Protein AF-A0ABD3MPG5-F1 (afdb_monomer_lite)

Secondary structure (DSSP, 8-state):
----SSPB-STT---SB---SPP--S-SGGGTPEEEEEEEEEBBSSBBTTTEES---SPP-TT----SBEETT--TTSHHHHS----SS-SS--TT--EEEEEEEE---SSS---EEEEEEEEE------------GGGS-TTTT--SEEEEEE----TT--SSS--SS-PEEEEEEEEEEE--HHHHHHHHHHHTTSSS--TTTSSEEEPPPPPPTTTSBS--EE------SS------S-------S------

InterPro domains:
  IPR018883 Delta carbonic anhydrase [PF10563] (31-105)
  IPR018883 Delta carb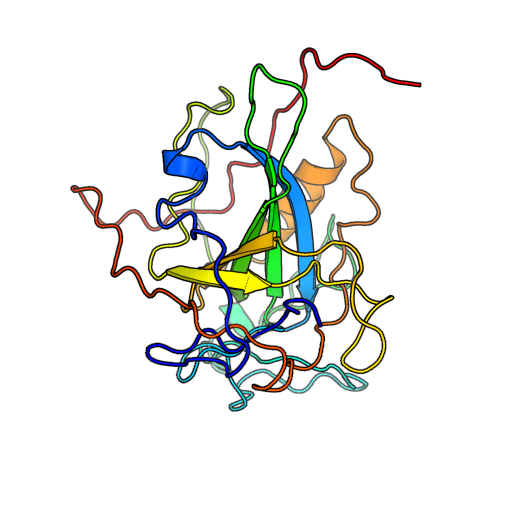onic anhydrase [PF10563] (151-187)

Sequence (255 aa):
MQPQAPANATIGYKGKMACTKPLIKNTFWSRGMCPVNVHWHKRAEHLSMGQYDEKDTGPAYEGSNTTGYRCNLYKGGDERFTKKYNWKHCKNMEVAETYKVHWLTVALSTSNRLPFHMASLAVAGLMWTILWRIILGCKDRIWAWARNLTFYTGSATSDKVNNAVCSEVTPITWQVDRKCHLISASSFDKLCYNMKMQHDDMTADIKPDGSRVLVLDAYATSNQDFVGVYTSGSTIVDLHLEEFVSINEKSTRFE

Radius of gyration: 18.06 Å; chains: 1; bounding box: 51×45×50 Å

Organism: NCBI:txid2934178

pLDDT: mean 70.4, std 21.83, range [22.92, 94.44]

Foldseek 3Di:
DFFADDAAQEPPDFFDAADPDDWPPDDCLVLLWDFDDKFKAFAAQYHYPPAWHPPAPFDDDPPCPFDHTFGPPDDPVDCQQVPFDDQDQFPPDTARTKMKMKTWIWDPDPDPDIAIAIEIAIEHTDDDDDDDDDDDPSPDPPPLPQFWWKKFWHADDDPVAAQVRGHPRDTHIYIYRSHYYHAHPVLLSVVSVLCPVDPDDCSVRSYHDGHYHHHHSNNGHRPIDIDHGPDPDDDDDDDDSPPRDDDDDDDDDDD

Structure (mmCIF, N/CA/C/O backbone):
data_AF-A0ABD3MPG5-F1
#
_entry.id   AF-A0ABD3MPG5-F1
#
loop_
_atom_site.group_PDB
_atom_site.id
_atom_site.type_symbol
_atom_site.label_atom_id
_atom_site.label_alt_id
_atom_site.label_comp_id
_atom_site.label_asym_id
_atom_site.label_entity_id
_atom_site.label_seq_id
_atom_site.pdbx_PDB_ins_code
_atom_site.Cartn_x
_atom_site.Cartn_y
_atom_site.Cartn_z
_atom_site.occupancy
_atom_site.B_iso_or_equiv
_atom_site.auth_seq_id
_atom_site.auth_comp_id
_atom_site.auth_asym_id
_atom_site.auth_atom_id
_atom_site.pdbx_PDB_model_num
ATOM 1 N N . MET A 1 1 ? 10.703 7.762 -23.381 1.00 70.69 1 MET A N 1
ATOM 2 C CA . MET A 1 1 ? 9.641 7.820 -22.349 1.00 70.69 1 MET A CA 1
ATOM 3 C C . MET A 1 1 ? 10.169 7.189 -21.068 1.00 70.69 1 MET A C 1
ATOM 5 O O . MET A 1 1 ? 11.082 6.380 -21.177 1.00 70.69 1 MET A O 1
ATOM 9 N N . GLN A 1 2 ? 9.670 7.577 -19.891 1.00 82.31 2 GLN A N 1
ATOM 10 C CA . GLN A 1 2 ? 10.188 7.106 -18.597 1.00 82.31 2 GLN A CA 1
ATOM 11 C C . GLN A 1 2 ? 9.186 6.200 -17.864 1.00 82.31 2 GLN A C 1
ATOM 13 O O . GLN A 1 2 ? 7.982 6.415 -18.018 1.00 82.31 2 GLN A O 1
ATOM 18 N N . PRO A 1 3 ? 9.655 5.258 -17.021 1.00 87.19 3 PRO A N 1
ATOM 19 C CA . PRO A 1 3 ? 8.814 4.470 -16.120 1.00 87.19 3 PRO A CA 1
ATOM 20 C C . PRO A 1 3 ? 7.869 5.335 -15.286 1.00 87.19 3 PRO A C 1
ATOM 22 O O . PRO A 1 3 ? 8.301 6.354 -14.740 1.00 87.19 3 PRO A O 1
ATOM 25 N N . GLN A 1 4 ? 6.611 4.914 -15.149 1.00 90.12 4 GLN A N 1
ATOM 26 C CA . GLN A 1 4 ? 5.613 5.569 -14.297 1.00 90.12 4 GLN A CA 1
ATOM 27 C C . GLN A 1 4 ? 5.046 4.603 -13.244 1.00 90.12 4 GLN A C 1
ATOM 29 O O . GLN A 1 4 ? 5.126 3.382 -13.380 1.00 90.12 4 GLN A O 1
ATOM 34 N N . ALA A 1 5 ? 4.485 5.173 -12.182 1.00 89.56 5 ALA A N 1
ATOM 35 C CA . ALA A 1 5 ? 3.722 4.495 -11.135 1.00 89.56 5 ALA A CA 1
ATOM 36 C C . ALA A 1 5 ? 2.379 5.231 -10.935 1.00 89.56 5 ALA A C 1
ATOM 38 O O . ALA A 1 5 ? 2.293 6.413 -11.287 1.00 89.56 5 ALA A O 1
ATOM 39 N N . PRO A 1 6 ? 1.329 4.586 -10.394 1.00 90.38 6 PRO A N 1
ATOM 40 C CA . PRO A 1 6 ? 1.271 3.230 -9.828 1.00 90.38 6 PRO A CA 1
ATOM 41 C C . PRO A 1 6 ? 1.022 2.128 -10.879 1.00 90.38 6 PRO A C 1
ATOM 43 O O . PRO A 1 6 ? 0.121 2.248 -11.702 1.00 90.38 6 PRO A O 1
ATOM 46 N N . ALA A 1 7 ? 1.779 1.027 -10.839 1.00 91.69 7 ALA A N 1
ATOM 47 C CA . ALA A 1 7 ? 1.585 -0.138 -11.718 1.00 91.69 7 ALA A CA 1
ATOM 48 C C . ALA A 1 7 ? 0.843 -1.312 -11.042 1.00 91.69 7 ALA A C 1
ATOM 50 O O . ALA A 1 7 ? 0.655 -1.343 -9.823 1.00 91.69 7 ALA A O 1
ATOM 51 N N . ASN A 1 8 ? 0.440 -2.306 -11.842 1.00 94.44 8 ASN A N 1
ATOM 52 C CA . ASN A 1 8 ? -0.106 -3.570 -11.345 1.00 94.44 8 ASN A CA 1
ATOM 53 C C . ASN A 1 8 ? 1.001 -4.379 -10.638 1.00 94.44 8 ASN A C 1
ATOM 55 O O . ASN A 1 8 ? 2.078 -4.600 -11.194 1.00 94.44 8 ASN A O 1
ATOM 59 N N . ALA A 1 9 ? 0.732 -4.805 -9.405 1.00 92.62 9 ALA A N 1
ATOM 60 C CA . ALA A 1 9 ? 1.632 -5.577 -8.556 1.00 92.62 9 ALA A CA 1
ATOM 61 C C . ALA A 1 9 ? 1.235 -7.061 -8.446 1.00 92.62 9 ALA A C 1
ATOM 63 O O . ALA A 1 9 ? 1.917 -7.804 -7.742 1.00 92.62 9 ALA A O 1
ATOM 64 N N . THR A 1 10 ? 0.175 -7.506 -9.130 1.00 92.56 10 THR A N 1
ATOM 65 C CA . THR A 1 10 ? -0.288 -8.907 -9.166 1.00 92.56 10 THR A CA 1
ATOM 66 C C . THR A 1 10 ? 0.826 -9.862 -9.604 1.00 92.56 10 THR A C 1
ATOM 68 O O . THR A 1 10 ? 1.592 -9.557 -10.517 1.00 92.56 10 THR A O 1
ATOM 71 N N . ILE A 1 11 ? 0.906 -11.043 -8.980 1.00 89.44 11 ILE A N 1
ATOM 72 C CA . ILE A 1 11 ? 1.931 -12.044 -9.302 1.00 89.44 11 ILE A CA 1
ATOM 73 C C . ILE A 1 11 ? 1.885 -12.451 -10.784 1.00 89.44 11 ILE A C 1
ATOM 75 O O . ILE A 1 11 ? 0.824 -12.743 -11.328 1.00 89.44 11 ILE A O 1
ATOM 79 N N . GLY A 1 12 ? 3.046 -12.449 -11.441 1.00 88.75 12 GLY A N 1
ATOM 80 C CA . GLY A 1 12 ? 3.169 -12.760 -12.868 1.00 88.75 12 GLY A CA 1
ATOM 81 C C . GLY A 1 12 ? 2.837 -11.602 -13.818 1.00 88.75 12 GLY A C 1
ATOM 82 O O . GLY A 1 12 ? 3.124 -11.723 -15.008 1.00 88.75 12 GLY A O 1
ATOM 83 N N . TYR A 1 13 ? 2.307 -10.469 -13.335 1.00 93.62 13 TYR A N 1
ATOM 84 C CA . TYR A 1 13 ? 2.116 -9.288 -14.181 1.00 93.62 13 TYR A CA 1
ATOM 85 C C . TYR A 1 13 ? 3.456 -8.749 -14.700 1.00 93.62 13 TYR A C 1
ATOM 87 O O . TYR A 1 13 ? 4.439 -8.646 -13.963 1.00 93.62 13 TYR A O 1
ATOM 95 N N . LYS A 1 14 ? 3.462 -8.348 -15.972 1.00 93.44 14 LYS A N 1
ATOM 96 C CA . LYS A 1 14 ? 4.570 -7.675 -16.647 1.00 93.44 14 LYS A CA 1
ATOM 97 C C . LYS A 1 14 ? 4.023 -6.504 -17.455 1.00 93.44 14 LYS A C 1
ATOM 99 O O . LYS A 1 14 ? 3.142 -6.699 -18.290 1.00 93.44 14 LYS A O 1
ATOM 104 N N . GLY A 1 15 ? 4.563 -5.308 -17.236 1.00 92.31 15 GLY A N 1
ATOM 105 C CA . GLY A 1 15 ? 4.299 -4.167 -18.111 1.00 92.31 15 GLY A CA 1
ATOM 106 C C . GLY A 1 15 ? 5.052 -4.283 -19.440 1.00 92.31 15 GLY A C 1
ATOM 107 O O . GLY A 1 15 ? 5.865 -5.187 -19.648 1.00 92.31 15 GLY A O 1
ATOM 108 N N . LYS A 1 16 ? 4.776 -3.358 -20.361 1.00 93.69 16 LYS A N 1
ATOM 109 C CA . LYS A 1 16 ? 5.272 -3.376 -21.748 1.00 93.69 16 LYS A CA 1
ATOM 110 C C . LYS A 1 16 ? 6.470 -2.443 -21.972 1.00 93.69 16 LYS A C 1
ATOM 112 O O . LYS A 1 16 ? 7.149 -2.578 -22.987 1.00 93.69 16 LYS A O 1
ATOM 117 N N . MET A 1 17 ? 6.785 -1.533 -21.044 1.00 90.00 17 MET A N 1
ATOM 118 C CA . MET A 1 17 ? 7.960 -0.660 -21.165 1.00 90.00 17 MET A CA 1
ATOM 119 C C . MET A 1 17 ? 9.255 -1.404 -20.810 1.00 90.00 17 MET A C 1
ATOM 121 O O . MET A 1 17 ? 9.501 -1.740 -19.651 1.00 90.00 17 MET A O 1
ATOM 125 N N . ALA A 1 18 ? 10.135 -1.607 -21.791 1.00 87.81 18 ALA A N 1
ATOM 126 C CA . ALA A 1 18 ? 11.472 -2.140 -21.541 1.00 87.81 18 ALA A CA 1
ATOM 127 C C . ALA A 1 18 ? 12.257 -1.239 -20.566 1.00 87.81 18 ALA A C 1
ATOM 129 O O . ALA A 1 18 ? 12.360 -0.029 -20.769 1.00 87.81 18 ALA A O 1
ATOM 130 N N . CYS A 1 19 ? 12.834 -1.827 -19.513 1.00 79.69 19 CYS A N 1
ATOM 131 C CA . CYS A 1 19 ? 13.660 -1.107 -18.544 1.00 79.69 19 CYS A CA 1
ATOM 132 C C . CYS A 1 19 ? 14.967 -1.858 -18.279 1.00 79.69 19 CYS A C 1
ATOM 134 O O . CYS A 1 19 ? 14.954 -2.993 -17.810 1.00 79.69 19 CYS A O 1
ATOM 136 N N . THR A 1 20 ? 16.094 -1.205 -18.560 1.00 71.88 20 THR A N 1
ATOM 137 C CA . THR A 1 20 ? 17.449 -1.764 -18.419 1.00 71.88 20 THR A CA 1
ATOM 138 C C . THR A 1 20 ? 18.092 -1.489 -17.057 1.00 71.88 20 THR A C 1
ATOM 140 O O . THR A 1 20 ? 19.214 -1.929 -16.814 1.00 71.88 20 THR A O 1
ATOM 143 N N . LYS A 1 21 ? 17.420 -0.761 -16.152 1.00 72.94 21 LYS A N 1
ATOM 144 C CA . LYS A 1 21 ? 17.976 -0.475 -14.823 1.00 72.94 21 LYS A CA 1
ATOM 145 C C . LYS A 1 21 ? 17.876 -1.705 -13.906 1.00 72.94 21 LYS A C 1
ATOM 147 O O . LYS A 1 21 ? 16.813 -2.329 -13.855 1.00 72.94 21 LYS A O 1
ATOM 152 N N . PRO A 1 22 ? 18.947 -2.047 -13.163 1.00 71.75 22 PRO A N 1
ATOM 153 C CA . PRO A 1 22 ? 18.929 -3.170 -12.236 1.00 71.75 22 PRO A CA 1
ATOM 154 C C . PRO A 1 22 ? 17.998 -2.873 -11.057 1.00 71.75 22 PRO A C 1
ATOM 156 O O . PRO A 1 22 ? 18.110 -1.830 -10.414 1.00 71.75 22 PRO A O 1
ATOM 159 N N . LEU A 1 23 ? 17.091 -3.804 -10.756 1.00 77.50 23 LEU A N 1
ATOM 160 C CA . LEU A 1 23 ? 16.231 -3.704 -9.579 1.00 77.50 23 LEU A CA 1
ATOM 161 C C . LEU A 1 23 ? 17.003 -3.992 -8.295 1.00 77.50 23 LEU A C 1
ATOM 163 O O . LEU A 1 23 ? 17.783 -4.944 -8.214 1.00 77.50 23 LEU A O 1
ATOM 167 N N . ILE A 1 24 ? 16.682 -3.241 -7.243 1.00 74.56 24 ILE A N 1
ATOM 168 C CA . ILE A 1 24 ? 17.078 -3.593 -5.882 1.00 74.56 24 ILE A CA 1
ATOM 169 C C . ILE A 1 24 ? 16.140 -4.696 -5.368 1.00 74.56 24 ILE A C 1
ATOM 171 O O . ILE A 1 24 ? 15.163 -4.423 -4.678 1.00 74.56 24 ILE A O 1
ATOM 175 N N . LYS A 1 25 ? 16.451 -5.948 -5.737 1.00 72.25 25 LYS A N 1
ATOM 176 C CA . LYS A 1 25 ? 15.699 -7.170 -5.378 1.00 72.25 25 LYS A CA 1
ATOM 177 C C . LYS A 1 25 ? 15.824 -7.589 -3.906 1.00 72.25 25 LYS A C 1
ATOM 179 O O . LYS A 1 25 ? 15.101 -8.467 -3.458 1.00 72.25 25 LYS A O 1
ATOM 184 N N . ASN A 1 26 ? 16.743 -6.976 -3.159 1.00 72.12 26 ASN A N 1
ATOM 185 C CA . ASN A 1 26 ? 16.797 -7.104 -1.704 1.00 72.12 26 ASN A CA 1
ATOM 186 C C . ASN A 1 26 ? 15.918 -6.019 -1.081 1.00 72.12 26 ASN A C 1
ATOM 188 O O . ASN A 1 26 ? 15.947 -4.867 -1.514 1.00 72.12 26 ASN A O 1
ATOM 192 N N . THR A 1 27 ? 15.184 -6.360 -0.030 1.00 69.06 27 THR A N 1
ATOM 193 C CA . THR A 1 27 ? 14.332 -5.408 0.692 1.00 69.06 27 THR A CA 1
ATOM 194 C C . THR A 1 27 ? 15.146 -4.237 1.247 1.00 69.06 27 THR A C 1
ATOM 196 O O . THR A 1 27 ? 16.300 -4.427 1.642 1.00 69.06 27 THR A O 1
ATOM 199 N N . PHE A 1 28 ? 14.582 -3.028 1.293 1.00 67.44 28 PHE A N 1
ATOM 200 C CA . PHE A 1 28 ? 15.340 -1.836 1.707 1.00 67.44 28 PHE A CA 1
ATOM 201 C C . PHE A 1 28 ? 15.929 -1.964 3.129 1.00 67.44 28 PHE A C 1
ATOM 203 O O . PHE A 1 28 ? 17.100 -1.629 3.328 1.00 67.44 28 PHE A O 1
ATOM 210 N N . TRP A 1 29 ? 15.207 -2.581 4.077 1.00 61.56 29 TRP A N 1
ATOM 211 C CA . TRP A 1 29 ? 15.739 -2.856 5.423 1.00 61.56 29 TRP A CA 1
ATOM 212 C C . TRP A 1 29 ? 16.984 -3.763 5.381 1.00 61.56 29 TRP A C 1
ATOM 214 O O . TRP A 1 29 ? 17.960 -3.506 6.082 1.00 61.56 29 TRP A O 1
ATOM 224 N N . SER A 1 30 ? 16.994 -4.802 4.531 1.00 65.00 30 SER A N 1
ATOM 225 C CA . SER A 1 30 ? 18.116 -5.755 4.429 1.00 65.00 30 SER A CA 1
ATOM 226 C C . SER A 1 30 ? 19.369 -5.152 3.781 1.00 65.00 30 SER A C 1
ATOM 228 O O . SER A 1 30 ? 20.416 -5.794 3.725 1.00 65.00 30 SER A O 1
ATOM 230 N N . ARG A 1 31 ? 19.269 -3.902 3.311 1.00 66.06 31 ARG A N 1
ATOM 231 C CA . ARG A 1 31 ? 20.369 -3.077 2.799 1.00 66.06 31 ARG A CA 1
ATOM 232 C C . ARG A 1 31 ? 20.730 -1.913 3.729 1.00 66.06 31 ARG A C 1
ATOM 234 O O . ARG A 1 31 ? 21.511 -1.058 3.327 1.00 66.06 31 ARG A O 1
ATOM 241 N N . GLY A 1 32 ? 20.158 -1.856 4.936 1.00 63.62 32 GLY A N 1
ATOM 242 C CA . GLY A 1 32 ? 20.401 -0.783 5.907 1.00 63.62 32 GLY A CA 1
ATOM 243 C C . GLY A 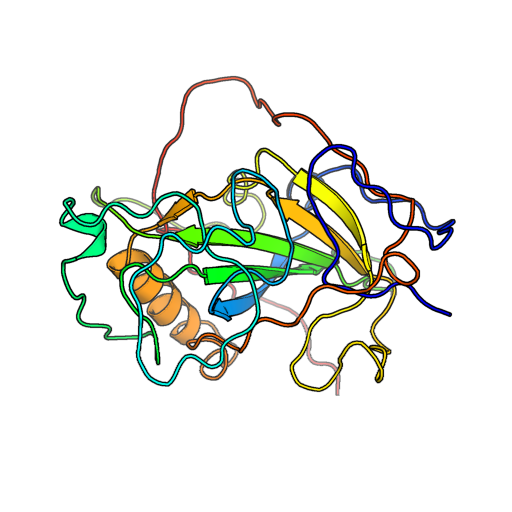1 32 ? 19.834 0.581 5.495 1.00 63.62 32 GLY A C 1
ATOM 244 O O . GLY A 1 32 ? 20.327 1.606 5.954 1.00 63.62 32 GLY A O 1
ATOM 245 N N . MET A 1 33 ? 18.837 0.614 4.607 1.00 67.00 33 MET A N 1
ATOM 246 C CA . MET A 1 33 ? 18.200 1.859 4.169 1.00 67.00 33 MET A CA 1
ATOM 247 C C . MET A 1 33 ? 17.111 2.264 5.167 1.00 67.00 33 MET A C 1
ATOM 249 O O . MET A 1 33 ? 16.195 1.483 5.430 1.00 67.00 33 MET A O 1
ATOM 253 N N . CYS A 1 34 ? 17.201 3.480 5.704 1.00 65.75 34 CYS A N 1
ATOM 254 C CA . CYS A 1 34 ? 16.217 4.019 6.644 1.00 65.75 34 CYS A CA 1
ATOM 255 C C . CYS A 1 34 ? 15.062 4.714 5.890 1.00 65.75 34 CYS A C 1
ATOM 257 O O . CYS A 1 34 ? 15.307 5.337 4.847 1.00 65.75 34 CYS A O 1
ATOM 259 N N . PRO A 1 35 ? 13.816 4.660 6.399 1.00 66.62 35 PRO A N 1
ATOM 260 C CA . PRO A 1 35 ? 12.761 5.568 5.967 1.00 66.62 35 PRO A CA 1
ATOM 261 C C . PRO A 1 35 ? 13.021 6.992 6.479 1.00 66.62 35 PRO A C 1
ATOM 263 O O . PRO A 1 35 ? 13.549 7.179 7.573 1.00 66.62 35 PRO A O 1
ATOM 266 N N . VAL A 1 36 ? 12.644 7.982 5.670 1.00 68.19 36 VAL A N 1
ATOM 267 C CA . VAL A 1 36 ? 12.792 9.426 5.933 1.00 68.19 36 VAL A CA 1
ATOM 268 C C . VAL A 1 36 ? 11.494 10.218 5.741 1.00 68.19 36 VAL A C 1
ATOM 270 O O . VAL A 1 36 ? 11.419 11.355 6.180 1.00 68.19 36 VAL A O 1
ATOM 273 N N . ASN A 1 37 ? 10.459 9.634 5.124 1.00 71.06 37 ASN A N 1
ATOM 274 C CA . ASN A 1 37 ? 9.087 10.148 5.213 1.00 71.06 37 ASN A CA 1
ATOM 275 C C . ASN A 1 37 ? 8.066 8.993 5.192 1.00 71.06 37 ASN A C 1
ATOM 277 O O . ASN A 1 37 ? 8.315 7.955 4.566 1.00 71.06 37 ASN A O 1
ATOM 281 N N . VAL A 1 38 ? 6.913 9.209 5.828 1.00 78.00 38 VAL A N 1
ATOM 282 C CA . VAL A 1 38 ? 5.706 8.380 5.752 1.00 78.00 38 VAL A CA 1
ATOM 283 C C . VAL A 1 38 ? 4.479 9.241 5.443 1.00 78.00 38 VAL A C 1
ATOM 285 O O . VAL A 1 38 ? 4.188 10.196 6.152 1.00 78.00 38 VAL A O 1
ATOM 288 N N . HIS A 1 39 ? 3.729 8.837 4.420 1.00 82.12 39 HIS A N 1
ATOM 289 C CA . HIS A 1 39 ? 2.388 9.337 4.094 1.00 82.12 39 HIS A CA 1
ATOM 290 C C . HIS A 1 39 ? 1.504 8.157 3.672 1.00 82.12 39 HIS A C 1
ATOM 292 O O . HIS A 1 39 ? 1.983 7.024 3.550 1.00 82.12 39 HIS A O 1
ATOM 298 N N . TRP A 1 40 ? 0.213 8.378 3.434 1.00 86.62 40 TRP A N 1
ATOM 299 C CA . TRP A 1 40 ? -0.675 7.336 2.917 1.00 86.62 40 TRP A CA 1
ATOM 300 C C . TRP A 1 40 ? -1.770 7.889 2.014 1.00 86.62 40 TRP A C 1
ATOM 302 O O . TRP A 1 40 ? -2.200 9.032 2.141 1.00 86.62 40 TRP A O 1
ATOM 312 N N . HIS A 1 41 ? -2.264 7.035 1.124 1.00 87.69 41 HIS A N 1
ATOM 313 C CA . HIS A 1 41 ? -3.427 7.317 0.290 1.00 87.69 41 HIS A CA 1
ATOM 314 C C . HIS A 1 41 ? -4.665 6.605 0.858 1.00 87.69 41 HIS A C 1
ATOM 316 O O . HIS A 1 41 ? -4.554 5.502 1.404 1.00 87.69 41 HIS A O 1
ATOM 322 N N . LYS A 1 42 ? -5.852 7.212 0.722 1.00 88.56 42 LYS A N 1
ATOM 323 C CA . LYS A 1 42 ? -7.147 6.519 0.851 1.00 88.5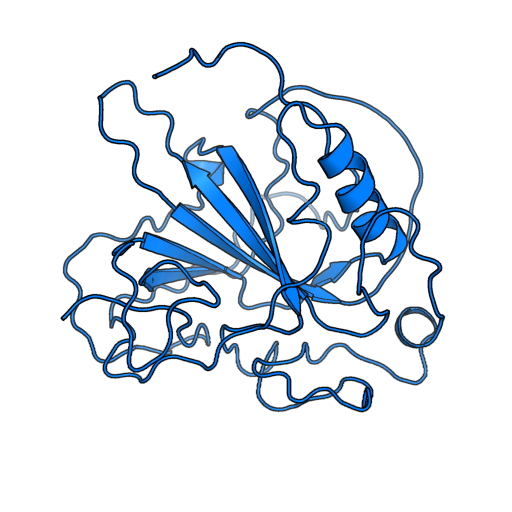6 42 LYS A CA 1
ATOM 324 C C . LYS A 1 42 ? -7.282 5.583 -0.348 1.00 88.56 42 LYS A C 1
ATOM 326 O O . LYS A 1 42 ? -7.030 6.013 -1.474 1.00 88.56 42 LYS A O 1
ATOM 331 N N . ARG A 1 43 ? -7.671 4.326 -0.108 1.00 88.31 43 ARG A N 1
ATOM 332 C CA . ARG A 1 43 ? -7.603 3.195 -1.058 1.00 88.31 43 ARG A CA 1
ATOM 333 C C . ARG A 1 43 ? -6.156 2.855 -1.465 1.00 88.31 43 ARG A C 1
ATOM 335 O O . ARG A 1 43 ? -5.204 3.469 -0.984 1.00 88.31 43 ARG A O 1
ATOM 342 N N . ALA A 1 44 ? -5.976 1.830 -2.295 1.00 89.81 44 ALA A N 1
ATOM 343 C CA . ALA A 1 44 ? -4.683 1.411 -2.828 1.00 89.81 44 ALA A CA 1
ATOM 344 C C . ALA A 1 44 ? -4.541 1.762 -4.313 1.00 89.81 44 ALA A C 1
ATOM 346 O O . ALA A 1 44 ? -5.336 1.333 -5.136 1.00 89.81 44 ALA A O 1
ATOM 347 N N . GLU A 1 45 ? -3.505 2.516 -4.678 1.00 89.44 45 GLU A N 1
ATOM 348 C CA . GLU A 1 45 ? -3.258 2.887 -6.079 1.00 89.44 45 GLU A CA 1
ATOM 349 C C . GLU A 1 45 ? -2.669 1.751 -6.940 1.00 89.44 45 GLU A C 1
ATOM 351 O O . GLU A 1 45 ? -2.833 1.737 -8.157 1.00 89.44 45 GLU A O 1
ATOM 356 N N . HIS A 1 46 ? -1.920 0.826 -6.326 1.00 93.12 46 HIS A N 1
ATOM 357 C CA . HIS A 1 46 ? -1.436 -0.384 -7.001 1.00 93.12 46 HIS A CA 1
ATOM 358 C C . HIS A 1 46 ? -2.571 -1.415 -7.048 1.00 93.12 46 HIS A C 1
ATOM 360 O O . HIS A 1 46 ? -3.349 -1.480 -6.104 1.00 93.12 46 HIS A O 1
ATOM 366 N N . LEU A 1 47 ? -2.627 -2.255 -8.086 1.00 93.50 47 LEU A N 1
ATOM 367 C CA . LEU A 1 47 ? -3.529 -3.417 -8.152 1.00 93.50 47 LEU A CA 1
ATOM 368 C C . LEU A 1 47 ? -2.822 -4.682 -7.634 1.00 93.50 47 LEU A C 1
ATOM 370 O O . LEU A 1 47 ? -1.675 -4.927 -8.005 1.00 93.50 47 LEU A O 1
ATOM 374 N N . SER A 1 48 ? -3.501 -5.525 -6.857 1.00 92.94 48 SER A N 1
ATOM 375 C CA . SER A 1 48 ? -3.069 -6.893 -6.540 1.00 92.94 48 SER A CA 1
ATOM 376 C C . SER A 1 48 ? -4.286 -7.821 -6.467 1.00 92.94 48 SER A C 1
ATOM 378 O O . SER A 1 48 ? -5.013 -7.835 -5.470 1.00 92.94 48 SER A O 1
ATOM 380 N N . MET A 1 49 ? -4.523 -8.586 -7.540 1.00 92.44 49 MET A N 1
ATOM 381 C CA . MET A 1 49 ? -5.695 -9.462 -7.679 1.00 92.44 49 MET A CA 1
ATOM 382 C C . MET A 1 49 ? -5.819 -10.461 -6.520 1.00 92.44 49 MET A C 1
ATOM 384 O O . MET A 1 49 ? -4.849 -11.105 -6.115 1.00 92.44 49 MET A O 1
ATOM 388 N N . GLY A 1 50 ? -7.035 -10.603 -5.997 1.00 89.56 50 GLY A N 1
ATOM 389 C CA . GLY A 1 50 ? -7.365 -11.417 -4.830 1.00 89.56 50 GLY A CA 1
ATOM 390 C C . GLY A 1 50 ? -6.963 -10.796 -3.489 1.00 89.56 50 GLY A C 1
ATOM 391 O O . GLY A 1 50 ? -7.129 -11.451 -2.460 1.00 89.56 50 GLY A O 1
ATOM 392 N N . GLN A 1 51 ? -6.417 -9.574 -3.466 1.00 89.12 51 GLN A N 1
ATOM 393 C CA . GLN A 1 51 ? -5.996 -8.869 -2.249 1.00 89.12 51 GLN A CA 1
ATOM 394 C C . GLN A 1 51 ? -6.554 -7.446 -2.216 1.00 89.12 51 GLN A C 1
ATOM 396 O O . GLN A 1 51 ? -7.456 -7.181 -1.421 1.00 89.12 51 GLN A O 1
ATOM 401 N N . TYR A 1 52 ? -6.079 -6.565 -3.095 1.00 90.56 52 TYR A N 1
ATOM 402 C CA . TYR A 1 52 ? -6.610 -5.217 -3.289 1.00 90.56 52 TYR A CA 1
ATOM 403 C C . TYR A 1 52 ? -6.850 -4.968 -4.782 1.00 90.56 52 TYR A C 1
ATOM 405 O O . TYR A 1 52 ? -5.920 -4.792 -5.568 1.00 90.56 52 TYR A O 1
ATOM 413 N N . ASP A 1 53 ? -8.113 -5.026 -5.189 1.00 90.56 53 ASP A N 1
ATOM 414 C CA . ASP A 1 53 ? -8.525 -5.007 -6.593 1.00 90.56 53 ASP A CA 1
ATOM 415 C C . ASP A 1 53 ? -9.912 -4.363 -6.782 1.00 90.56 53 ASP A C 1
ATOM 417 O O . ASP A 1 53 ? -10.413 -3.652 -5.909 1.00 90.56 53 ASP A O 1
ATOM 421 N N . GLU A 1 54 ? -10.505 -4.551 -7.962 1.00 86.56 54 GLU A N 1
ATOM 422 C CA . GLU A 1 54 ? -11.807 -3.992 -8.361 1.00 86.56 54 GLU A CA 1
ATOM 423 C C . GLU A 1 54 ? -12.989 -4.559 -7.560 1.00 86.56 54 GLU A C 1
ATOM 425 O O . GLU A 1 54 ? -14.102 -4.036 -7.636 1.00 86.56 54 GLU A O 1
ATOM 430 N N . LYS A 1 55 ? -12.765 -5.604 -6.756 1.00 82.00 55 LYS A N 1
ATOM 431 C CA . LYS A 1 55 ? -13.767 -6.167 -5.857 1.00 82.00 55 LYS A CA 1
ATOM 432 C C . LYS A 1 55 ? -13.866 -5.301 -4.600 1.00 82.00 55 LYS A C 1
ATOM 434 O O . LYS A 1 55 ? -13.367 -5.656 -3.533 1.00 82.00 55 LYS A O 1
ATOM 439 N N . ASP A 1 56 ? -14.518 -4.146 -4.730 1.00 77.00 56 ASP A N 1
ATOM 440 C CA . ASP A 1 56 ? -14.773 -3.240 -3.608 1.00 77.00 56 ASP A CA 1
ATOM 441 C C . ASP A 1 56 ? -15.715 -3.903 -2.585 1.00 77.00 56 ASP A C 1
ATOM 443 O O . ASP A 1 56 ? -16.938 -3.858 -2.696 1.00 77.00 56 ASP A O 1
ATOM 447 N N . THR A 1 57 ? -15.125 -4.565 -1.586 1.00 78.25 57 THR A N 1
ATOM 448 C CA . THR A 1 57 ? -15.851 -5.175 -0.464 1.00 78.25 57 THR A CA 1
ATOM 449 C C . THR A 1 57 ? -16.130 -4.198 0.676 1.00 78.25 57 THR A C 1
ATOM 451 O O . THR A 1 57 ? -16.708 -4.612 1.675 1.00 78.25 57 THR A O 1
ATOM 454 N N . GLY A 1 58 ? -15.653 -2.952 0.609 1.00 76.19 58 GLY A N 1
ATOM 455 C CA . GLY A 1 58 ? -15.791 -1.999 1.712 1.00 76.19 58 GLY A CA 1
ATOM 456 C C . GLY A 1 58 ? -17.187 -1.368 1.783 1.00 76.19 58 GLY A C 1
ATOM 457 O O . GLY A 1 58 ? -17.969 -1.463 0.837 1.00 76.19 58 GLY A O 1
ATOM 458 N N . PRO A 1 59 ? -17.515 -0.672 2.882 1.00 74.56 59 PRO A N 1
ATOM 459 C CA . PRO A 1 59 ? -18.772 0.058 2.979 1.00 74.56 59 PRO A CA 1
ATOM 460 C C . PRO A 1 59 ? -18.816 1.211 1.963 1.00 74.56 59 PRO A C 1
ATOM 462 O O . PRO A 1 59 ? -17.791 1.810 1.607 1.00 74.56 59 PRO A O 1
ATOM 465 N N . ALA A 1 60 ? -20.020 1.547 1.505 1.00 70.25 60 ALA A N 1
ATOM 466 C CA . ALA A 1 60 ? -20.245 2.754 0.725 1.00 70.25 60 ALA A CA 1
ATOM 467 C C . ALA A 1 60 ? -20.112 3.984 1.639 1.00 70.25 60 ALA A C 1
ATOM 469 O O . ALA A 1 60 ? -20.836 4.103 2.628 1.00 70.25 60 ALA A O 1
ATOM 470 N N . TYR A 1 61 ? -19.201 4.898 1.299 1.00 64.81 61 TYR A N 1
ATOM 471 C CA . TYR A 1 61 ? -19.164 6.244 1.870 1.00 64.81 61 TYR A CA 1
ATOM 472 C C . TYR A 1 61 ? -19.638 7.221 0.793 1.00 64.81 61 TYR A C 1
ATOM 474 O O . TYR A 1 61 ? -19.110 7.224 -0.323 1.00 64.81 61 TYR A O 1
ATOM 482 N N . GLU A 1 62 ? -20.642 8.034 1.106 1.00 47.91 62 GLU A N 1
ATOM 483 C CA . GLU A 1 62 ? -21.191 9.000 0.153 1.00 47.91 62 GLU A CA 1
ATOM 484 C C . GLU A 1 62 ? -20.158 10.076 -0.224 1.00 47.91 62 GLU A C 1
ATOM 486 O O . GLU A 1 62 ? -19.250 10.398 0.543 1.00 47.91 62 GLU A O 1
ATOM 491 N N . GLY A 1 63 ? -20.251 10.595 -1.452 1.00 51.78 63 GLY A N 1
ATOM 492 C CA . GLY A 1 63 ? -19.283 11.553 -2.003 1.00 51.78 63 GLY A CA 1
ATOM 493 C C . GLY A 1 63 ? -17.912 10.967 -2.383 1.00 51.78 63 GLY A C 1
ATOM 494 O O . GLY A 1 63 ? -17.074 11.694 -2.917 1.00 51.78 63 GLY A O 1
ATOM 495 N N . SER A 1 64 ? -17.663 9.669 -2.162 1.00 52.06 64 SER A N 1
ATOM 496 C CA . SER A 1 64 ? -16.381 9.008 -2.453 1.00 52.06 64 SER A CA 1
ATOM 497 C C . SER A 1 64 ? -16.165 8.758 -3.954 1.00 52.06 64 SER A C 1
ATOM 499 O O . SER A 1 64 ? -16.127 7.621 -4.418 1.00 52.06 64 SER A O 1
ATOM 501 N N . ASN A 1 65 ? -15.931 9.827 -4.721 1.00 54.94 65 ASN A N 1
ATOM 502 C CA . ASN A 1 65 ? -15.462 9.776 -6.114 1.00 54.94 65 ASN A CA 1
ATOM 503 C C . ASN A 1 65 ? -13.960 9.386 -6.175 1.00 54.94 65 ASN A C 1
ATOM 505 O O . ASN A 1 65 ? -13.134 10.046 -6.802 1.00 54.94 65 ASN A O 1
ATOM 509 N N . THR A 1 66 ? -13.579 8.364 -5.402 1.00 63.38 66 THR A N 1
ATOM 510 C CA . THR A 1 66 ? -12.200 8.073 -4.990 1.00 63.38 66 THR A CA 1
ATOM 511 C C . THR A 1 66 ? -11.652 6.878 -5.760 1.00 63.38 66 THR A C 1
ATOM 513 O O . THR A 1 66 ? -12.051 5.733 -5.537 1.00 63.38 66 THR A O 1
ATOM 516 N N . THR A 1 67 ? -10.708 7.153 -6.655 1.00 78.69 67 THR A N 1
ATOM 517 C CA . THR A 1 67 ? -9.957 6.148 -7.415 1.00 78.69 67 THR A CA 1
ATOM 518 C C . THR A 1 67 ? -9.075 5.271 -6.516 1.00 78.69 67 THR A C 1
ATOM 520 O O . THR A 1 67 ? -8.874 5.570 -5.340 1.00 78.69 67 THR A O 1
ATOM 523 N N . GLY A 1 68 ? -8.567 4.165 -7.064 1.00 87.75 68 GLY A N 1
ATOM 524 C CA . GLY A 1 68 ? -7.839 3.136 -6.314 1.00 87.75 68 GLY A CA 1
ATOM 525 C C . GLY A 1 68 ? -8.739 2.026 -5.757 1.00 87.75 68 GLY A C 1
ATOM 526 O O . GLY A 1 68 ? -9.965 2.109 -5.783 1.00 87.75 68 GLY A O 1
ATOM 527 N N . TYR A 1 69 ? -8.097 0.973 -5.262 1.00 90.44 69 TYR A N 1
ATOM 528 C CA . TYR A 1 69 ? -8.680 -0.329 -4.939 1.00 90.44 69 TYR A CA 1
ATOM 529 C C . TYR A 1 69 ? -8.843 -0.547 -3.428 1.00 90.44 69 TYR A C 1
ATOM 531 O O . TYR A 1 69 ? -8.118 0.050 -2.627 1.00 90.44 69 TYR A O 1
ATOM 539 N N . ARG A 1 70 ? -9.763 -1.426 -3.015 1.00 89.31 70 ARG A N 1
ATOM 540 C CA . ARG A 1 70 ? -9.973 -1.772 -1.596 1.00 89.31 70 ARG A CA 1
ATOM 541 C C . ARG A 1 70 ? -9.478 -3.170 -1.254 1.00 89.31 70 ARG A C 1
ATOM 543 O O . ARG A 1 70 ? -9.487 -4.070 -2.085 1.00 89.31 70 ARG A O 1
ATOM 550 N N . CYS A 1 71 ? -9.077 -3.353 -0.001 1.00 89.50 71 CYS A N 1
ATOM 551 C CA . CYS A 1 71 ? -8.696 -4.645 0.548 1.00 89.50 71 CYS A CA 1
ATOM 552 C C . CYS A 1 71 ? -9.907 -5.569 0.737 1.00 89.50 71 CYS A C 1
ATOM 554 O O . CYS A 1 71 ? -10.845 -5.233 1.461 1.00 89.50 71 CYS A O 1
ATOM 556 N N . ASN A 1 72 ? -9.811 -6.784 0.191 1.00 88.88 72 ASN A N 1
ATOM 557 C CA . ASN A 1 72 ? -10.794 -7.878 0.256 1.00 88.88 72 ASN A CA 1
ATOM 558 C C . ASN A 1 72 ? -10.940 -8.518 1.665 1.00 88.88 72 ASN A C 1
ATOM 560 O O . ASN A 1 72 ? -11.141 -9.725 1.797 1.00 88.88 72 ASN A O 1
ATOM 564 N N . LEU A 1 73 ? -10.780 -7.734 2.736 1.00 85.56 73 LEU A N 1
ATOM 565 C CA . LEU A 1 73 ? -10.760 -8.202 4.130 1.00 85.56 73 LEU A CA 1
ATOM 566 C C . LEU A 1 73 ? -11.952 -7.715 4.973 1.00 85.56 73 LEU A C 1
ATOM 568 O O . LEU A 1 73 ? -12.115 -8.189 6.097 1.00 85.56 73 LEU A O 1
ATOM 572 N N . TYR A 1 74 ? -12.780 -6.803 4.450 1.00 85.19 74 TYR A N 1
ATOM 573 C CA . TYR A 1 74 ? -13.944 -6.266 5.163 1.00 85.19 74 TYR A CA 1
ATOM 574 C C . TYR A 1 74 ? -14.975 -7.350 5.504 1.00 85.19 74 TYR A C 1
ATOM 576 O O . TYR A 1 74 ? -15.279 -8.226 4.691 1.00 85.19 74 TYR A O 1
ATOM 584 N N . LYS A 1 75 ? -15.557 -7.258 6.706 1.00 86.31 75 LYS A N 1
ATOM 585 C CA . LYS A 1 75 ? -16.650 -8.120 7.172 1.00 86.31 75 LYS A CA 1
ATOM 586 C C . LYS A 1 75 ? -17.684 -7.282 7.923 1.00 86.31 75 LYS A C 1
ATOM 588 O O . LYS A 1 75 ? -17.447 -6.883 9.056 1.00 86.31 75 LYS A O 1
ATOM 593 N N . GLY A 1 76 ? -18.847 -7.047 7.314 1.00 84.88 76 GLY A N 1
ATOM 594 C CA . GLY A 1 76 ? -19.892 -6.187 7.893 1.00 84.88 76 GLY A CA 1
ATOM 595 C C . GLY A 1 76 ? -20.522 -6.694 9.199 1.00 84.88 76 GLY A C 1
ATOM 596 O O . GLY A 1 76 ? -21.131 -5.912 9.917 1.00 84.88 76 GLY A O 1
ATOM 597 N N . GLY A 1 77 ? -20.354 -7.978 9.535 1.00 86.38 77 GLY A N 1
ATOM 598 C CA . GLY A 1 77 ? -20.797 -8.564 10.809 1.00 86.38 77 GLY A CA 1
ATOM 599 C C . GLY A 1 77 ? -19.760 -8.527 11.942 1.00 86.38 77 GLY A C 1
ATOM 600 O O . GLY A 1 77 ? -19.969 -9.178 12.959 1.00 86.38 77 GLY A O 1
ATOM 601 N N . ASP A 1 78 ? -18.627 -7.839 11.768 1.00 83.12 78 ASP A N 1
ATOM 602 C CA . ASP A 1 78 ? -17.499 -7.830 12.711 1.00 83.12 78 ASP A CA 1
ATOM 603 C C . ASP A 1 78 ? -17.240 -6.397 13.216 1.00 83.12 78 ASP A C 1
ATOM 605 O O . ASP A 1 78 ? -16.994 -5.476 12.429 1.00 83.12 78 ASP A O 1
ATOM 609 N N . GLU A 1 79 ? -17.294 -6.199 14.541 1.00 84.50 79 GLU A N 1
ATOM 610 C CA . GLU A 1 79 ? -17.131 -4.881 15.180 1.00 84.50 79 GLU A CA 1
ATOM 611 C C . GLU A 1 79 ? -15.823 -4.176 14.798 1.00 84.50 79 GLU A C 1
ATOM 613 O O . GLU A 1 79 ? -15.773 -2.947 14.793 1.00 84.50 79 GLU A O 1
ATOM 618 N N . ARG A 1 80 ? -14.776 -4.917 14.416 1.00 80.38 80 ARG A N 1
ATOM 619 C CA . ARG A 1 80 ? -13.490 -4.347 13.974 1.00 80.38 80 ARG A CA 1
ATOM 620 C C . ARG A 1 80 ? -13.604 -3.502 12.704 1.00 80.38 80 ARG A C 1
ATOM 622 O O . ARG A 1 80 ? -12.702 -2.714 12.422 1.00 80.38 80 ARG A O 1
ATOM 629 N N . PHE A 1 81 ? -14.699 -3.653 11.961 1.00 81.00 81 PHE A N 1
ATOM 630 C CA . PHE A 1 81 ? -15.004 -2.883 10.760 1.00 81.00 81 PHE A CA 1
ATOM 631 C C . PHE A 1 81 ? -16.197 -1.929 10.936 1.00 81.00 81 PHE A C 1
ATOM 633 O O . PHE A 1 81 ? -16.247 -0.902 10.267 1.00 81.00 81 PHE A O 1
ATOM 640 N N . THR A 1 82 ? -17.154 -2.219 11.822 1.00 84.75 82 THR A N 1
ATOM 641 C CA . THR A 1 82 ? -18.365 -1.385 11.984 1.00 84.75 82 THR A CA 1
ATOM 642 C C . THR A 1 82 ? -18.288 -0.370 13.126 1.00 84.75 82 THR A C 1
ATOM 644 O O . THR A 1 82 ? -18.985 0.648 13.095 1.00 84.75 82 THR A O 1
ATOM 647 N N . LYS A 1 83 ? -17.437 -0.594 14.134 1.00 87.12 83 LYS A N 1
ATOM 648 C CA . LYS A 1 83 ? -17.329 0.273 15.314 1.00 87.12 83 LYS A CA 1
ATOM 649 C C . LYS A 1 83 ? -16.551 1.547 14.987 1.00 87.12 83 LYS A C 1
ATOM 651 O O . LYS A 1 83 ? -15.341 1.513 14.772 1.00 87.12 83 LYS A O 1
ATOM 656 N N . LYS A 1 84 ? -17.240 2.693 14.980 1.00 89.56 84 LYS A N 1
ATOM 657 C CA . LYS A 1 84 ? -16.613 4.010 14.772 1.00 89.56 84 LYS A CA 1
ATOM 658 C C . LYS A 1 84 ? -15.532 4.270 15.830 1.00 89.56 84 LYS A C 1
ATOM 660 O O . LYS A 1 84 ? -15.760 4.061 17.019 1.00 89.56 84 LYS A O 1
ATOM 665 N N . TYR A 1 85 ? -14.381 4.771 15.388 1.00 89.19 85 TYR A N 1
ATOM 666 C CA . TYR A 1 85 ? -13.276 5.198 16.246 1.00 89.19 85 TYR A CA 1
ATOM 667 C C . TYR A 1 85 ? -13.215 6.732 16.311 1.00 89.19 85 TYR A C 1
ATOM 669 O O . TYR A 1 85 ? -13.485 7.408 15.318 1.00 89.19 85 TYR A O 1
ATOM 677 N N . ASN A 1 86 ? -12.878 7.279 17.482 1.00 94.38 86 ASN A N 1
ATOM 678 C CA . ASN A 1 86 ? -12.765 8.720 17.704 1.00 94.38 86 ASN A CA 1
ATOM 679 C C . ASN A 1 86 ? -11.305 9.166 17.534 1.00 94.38 86 ASN A C 1
ATOM 681 O O . ASN A 1 86 ? -10.523 9.106 18.484 1.00 94.38 86 ASN A O 1
ATOM 685 N N . TRP A 1 87 ? -10.949 9.562 16.310 1.00 93.25 87 TRP A N 1
ATOM 686 C CA . TRP A 1 87 ? -9.603 10.004 15.939 1.00 93.25 87 TRP A CA 1
ATOM 687 C C . TRP A 1 87 ? -9.208 11.291 16.668 1.00 93.25 87 TRP A C 1
ATOM 689 O O . TRP A 1 87 ? -9.894 12.307 16.567 1.00 93.25 87 TRP A O 1
ATOM 699 N N . LYS A 1 88 ? -8.081 11.256 17.384 1.00 94.38 88 LYS A N 1
ATOM 700 C CA . LYS A 1 88 ? -7.533 12.405 18.122 1.00 94.38 88 LYS A CA 1
ATOM 701 C C . LYS A 1 88 ? -6.379 13.084 17.392 1.00 94.38 88 LYS A C 1
ATOM 703 O O . LYS A 1 88 ? -6.090 14.254 17.646 1.00 94.38 88 LYS A O 1
ATOM 708 N N . HIS A 1 89 ? -5.680 12.355 16.525 1.00 92.06 89 HIS A N 1
ATOM 709 C CA . HIS A 1 89 ? -4.411 12.789 15.957 1.00 92.06 89 HIS A CA 1
ATOM 710 C C . HIS A 1 89 ? -4.410 12.764 14.428 1.00 92.06 89 HIS A C 1
ATOM 712 O O . HIS A 1 89 ? -3.966 13.757 13.840 1.00 92.06 89 HIS A O 1
ATOM 718 N N . CYS A 1 90 ? -4.921 11.707 13.792 1.00 91.94 90 CYS A N 1
ATOM 719 C CA . CYS A 1 90 ? -5.130 11.705 12.341 1.00 91.94 90 CYS A CA 1
ATOM 720 C C . CYS A 1 90 ? -6.301 12.612 11.933 1.00 91.94 90 CYS A C 1
ATOM 722 O O . CYS A 1 90 ? -7.210 12.876 12.720 1.00 91.94 90 CYS A O 1
ATOM 724 N N . LYS A 1 91 ? -6.313 13.045 10.671 1.00 93.75 91 LYS A N 1
ATOM 725 C CA . LYS A 1 91 ? -7.418 13.781 10.035 1.00 93.75 91 LYS A CA 1
ATOM 726 C C . LYS A 1 91 ? -8.004 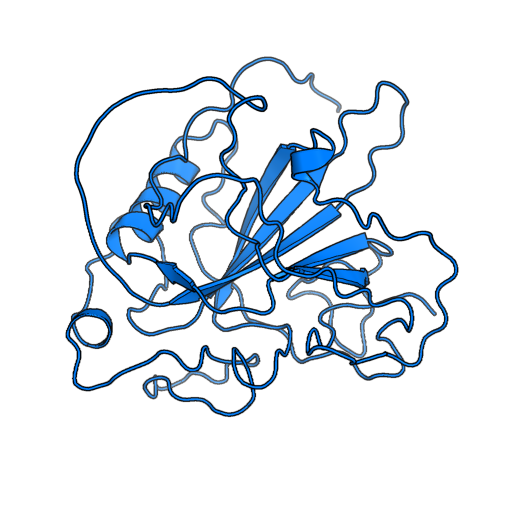12.943 8.892 1.00 93.75 91 LYS A C 1
ATOM 728 O O . LYS A 1 91 ? -7.267 12.238 8.212 1.00 93.75 91 LYS A O 1
ATOM 733 N N . ASN A 1 92 ? -9.311 13.056 8.652 1.00 91.44 92 ASN A N 1
ATOM 734 C CA . ASN A 1 92 ? -10.027 12.433 7.523 1.00 91.44 92 ASN A CA 1
ATOM 735 C C . ASN A 1 92 ? -9.847 10.899 7.405 1.00 91.44 92 ASN A C 1
ATOM 737 O O . ASN A 1 92 ? -9.790 10.357 6.302 1.00 91.44 92 ASN A O 1
ATOM 741 N N . MET A 1 93 ? -9.746 10.203 8.542 1.00 88.94 93 MET A N 1
ATOM 742 C CA . MET A 1 93 ? -9.619 8.744 8.605 1.00 88.94 93 MET A CA 1
ATOM 743 C C . MET A 1 93 ? -10.952 8.070 8.962 1.00 88.94 93 MET A C 1
ATOM 745 O O . MET A 1 93 ? -11.747 8.590 9.745 1.00 88.94 93 MET A O 1
ATOM 749 N N . GLU A 1 94 ? -11.182 6.879 8.418 1.00 90.00 94 GLU A N 1
ATOM 750 C CA . GLU A 1 94 ? -12.427 6.116 8.521 1.00 90.00 94 GLU A CA 1
ATOM 751 C C . GLU A 1 94 ? -12.124 4.670 8.940 1.00 90.00 94 GLU A C 1
ATOM 753 O O . GLU A 1 94 ? -11.181 4.044 8.455 1.00 90.00 94 GLU A O 1
ATOM 758 N N . VAL A 1 95 ? -12.930 4.112 9.849 1.00 88.50 95 VAL A N 1
ATOM 759 C CA . VAL A 1 95 ? -12.870 2.672 10.153 1.00 88.50 95 VAL A CA 1
ATOM 760 C C . VAL A 1 95 ? -13.511 1.907 8.995 1.00 88.50 95 VAL A C 1
ATOM 762 O O . VAL A 1 95 ? -14.535 2.350 8.478 1.00 88.50 95 VAL A O 1
ATOM 765 N N . ALA A 1 96 ? -12.905 0.773 8.623 1.00 87.06 96 ALA A N 1
ATOM 766 C CA . ALA A 1 96 ? -13.210 -0.067 7.454 1.00 87.06 96 ALA A CA 1
ATOM 767 C C . ALA A 1 96 ? -12.817 0.464 6.065 1.00 87.06 96 ALA A C 1
ATOM 769 O O . ALA A 1 96 ? -12.999 -0.257 5.081 1.00 87.06 96 ALA A O 1
ATOM 770 N N . GLU A 1 97 ? -12.192 1.635 5.968 1.00 89.25 97 GLU A N 1
ATOM 771 C CA . GLU A 1 97 ? -11.529 2.042 4.732 1.00 89.25 97 GLU A CA 1
ATOM 772 C C . GLU A 1 97 ? -10.141 1.380 4.608 1.00 89.25 97 GLU A C 1
ATOM 774 O O . GLU A 1 97 ? -9.504 1.007 5.597 1.00 89.25 97 GLU A O 1
ATOM 779 N N . THR A 1 98 ? -9.686 1.197 3.370 1.00 89.25 98 THR A N 1
ATOM 780 C CA . THR A 1 98 ? -8.335 0.741 3.034 1.00 89.25 98 THR A CA 1
ATOM 781 C C . THR A 1 98 ? -7.396 1.934 2.937 1.00 89.25 98 THR A C 1
ATOM 783 O O . THR A 1 98 ? -7.726 2.927 2.290 1.00 89.25 98 THR A O 1
ATOM 786 N N . TYR A 1 99 ? -6.192 1.811 3.489 1.00 88.00 99 TYR A N 1
ATOM 787 C CA . TYR A 1 99 ? -5.132 2.806 3.322 1.00 88.00 99 TYR A CA 1
ATOM 788 C C . TYR A 1 99 ? -3.884 2.173 2.717 1.00 88.00 99 TYR A C 1
ATOM 790 O O . TYR A 1 99 ? -3.504 1.060 3.085 1.00 88.00 99 TYR A O 1
ATOM 798 N N . LYS A 1 100 ? -3.234 2.878 1.789 1.00 87.75 100 LYS A N 1
ATOM 799 C CA . LYS A 1 100 ? -1.935 2.488 1.229 1.00 87.75 100 LYS A CA 1
ATOM 800 C C . LYS A 1 100 ? -0.858 3.388 1.809 1.00 87.75 100 LYS A C 1
ATOM 802 O O . LYS A 1 100 ? -0.746 4.545 1.412 1.00 87.75 100 LYS A O 1
ATOM 807 N N . VAL A 1 101 ? -0.081 2.854 2.745 1.00 85.38 101 VAL A N 1
ATOM 808 C CA . VAL A 1 101 ? 1.021 3.570 3.394 1.00 85.38 101 VAL A CA 1
ATOM 809 C C . VAL A 1 101 ? 2.255 3.520 2.503 1.00 85.38 101 VAL A C 1
ATOM 811 O O . VAL A 1 101 ? 2.589 2.464 1.961 1.00 85.38 101 VAL A O 1
ATOM 814 N N . HIS A 1 102 ? 2.913 4.663 2.345 1.00 80.88 102 HIS A N 1
ATOM 815 C CA . HIS A 1 102 ? 4.140 4.860 1.587 1.00 80.88 102 HIS A CA 1
ATOM 816 C C . HIS A 1 102 ? 5.299 5.194 2.517 1.00 80.88 102 HIS A C 1
ATOM 818 O O . HIS A 1 102 ? 5.158 5.998 3.434 1.00 80.88 102 HIS A O 1
ATOM 824 N N . TRP A 1 103 ? 6.464 4.630 2.214 1.00 76.44 103 TRP A N 1
ATOM 825 C CA . TRP A 1 103 ? 7.713 4.892 2.920 1.00 76.44 103 TRP A CA 1
ATOM 826 C C . TRP A 1 103 ? 8.737 5.393 1.910 1.00 76.44 103 TRP A C 1
ATOM 828 O O . TRP A 1 103 ? 9.171 4.629 1.041 1.00 76.44 103 TRP A O 1
ATOM 838 N N . LEU A 1 104 ? 9.135 6.662 2.012 1.00 72.25 104 LEU A N 1
ATOM 839 C CA . LEU A 1 104 ? 10.303 7.151 1.287 1.00 72.25 104 LEU A CA 1
ATOM 840 C C . LEU A 1 104 ? 11.544 6.699 2.053 1.00 72.25 104 LEU A C 1
ATOM 842 O O . LEU A 1 104 ? 11.697 7.026 3.225 1.00 72.25 104 LEU A O 1
ATOM 846 N N . THR A 1 105 ? 12.423 5.952 1.398 1.00 64.31 105 THR A N 1
ATOM 847 C CA . THR A 1 105 ? 13.683 5.445 1.950 1.00 64.31 105 THR A CA 1
ATOM 848 C C . THR A 1 105 ? 14.862 6.004 1.164 1.00 64.31 105 THR A C 1
ATOM 850 O O . THR A 1 105 ? 14.763 6.267 -0.040 1.00 64.31 105 THR A O 1
ATOM 853 N N . VAL A 1 106 ? 15.995 6.173 1.843 1.00 59.44 106 VAL A N 1
ATOM 854 C CA . VAL A 1 106 ? 17.264 6.578 1.224 1.00 59.44 106 VAL A CA 1
ATOM 855 C C . VAL A 1 106 ? 18.381 5.621 1.619 1.00 59.44 106 VAL A C 1
ATOM 857 O O . VAL A 1 106 ? 18.385 5.043 2.707 1.00 59.44 106 VAL A O 1
ATOM 860 N N . ALA A 1 107 ? 19.348 5.448 0.721 1.00 55.75 107 ALA A N 1
ATOM 861 C CA . ALA A 1 107 ? 20.588 4.756 1.037 1.00 55.75 107 ALA A CA 1
ATOM 862 C C . ALA A 1 107 ? 21.596 5.759 1.608 1.00 55.75 107 ALA A C 1
ATOM 864 O O . ALA A 1 107 ? 21.989 6.693 0.909 1.00 55.75 107 ALA A O 1
ATOM 865 N N . LEU A 1 108 ? 22.033 5.543 2.852 1.00 46.75 108 LEU A N 1
ATOM 866 C CA . LEU A 1 108 ? 23.117 6.303 3.477 1.00 46.75 108 LEU A CA 1
ATOM 867 C C . LEU A 1 108 ? 24.457 5.906 2.834 1.00 46.75 108 LEU A C 1
ATOM 869 O O . LEU A 1 108 ? 25.175 5.034 3.315 1.00 46.75 108 LEU A O 1
ATOM 873 N N . SER A 1 109 ? 24.747 6.523 1.689 1.00 40.16 109 SER A N 1
ATOM 874 C CA . SER A 1 109 ? 25.992 6.368 0.938 1.00 40.16 109 SER A CA 1
ATOM 875 C C . SER A 1 109 ? 26.984 7.457 1.333 1.00 40.16 109 SER A C 1
ATOM 877 O O . SER A 1 109 ? 26.630 8.631 1.371 1.00 40.16 109 SER A O 1
ATOM 879 N N . THR A 1 110 ? 28.248 7.092 1.546 1.00 36.44 110 THR A N 1
ATOM 880 C CA . THR A 1 110 ? 29.359 8.032 1.790 1.00 36.44 110 THR A CA 1
ATOM 881 C C . THR A 1 110 ? 29.853 8.736 0.517 1.00 36.44 110 THR A C 1
ATOM 883 O O . THR A 1 110 ? 30.883 9.405 0.539 1.00 36.44 110 THR A O 1
ATOM 886 N N . SER A 1 111 ? 29.140 8.592 -0.606 1.00 38.91 111 SER A N 1
ATOM 887 C CA . SER A 1 111 ? 29.439 9.244 -1.884 1.00 38.91 111 SER A CA 1
ATOM 888 C C . SER A 1 111 ? 28.199 9.956 -2.436 1.00 38.91 111 SER A C 1
ATOM 890 O O . SER A 1 111 ? 27.096 9.409 -2.387 1.00 38.91 111 SER A O 1
ATOM 892 N N . ASN A 1 112 ? 28.392 11.167 -2.974 1.00 37.53 112 ASN A N 1
ATOM 893 C CA . ASN A 1 112 ? 27.368 12.206 -3.189 1.00 37.53 112 ASN A CA 1
ATOM 894 C C . ASN A 1 112 ? 26.354 11.945 -4.326 1.00 37.53 112 ASN A C 1
ATOM 896 O O . ASN A 1 112 ? 26.155 12.784 -5.205 1.00 37.53 112 ASN A O 1
ATOM 900 N N . ARG A 1 113 ? 25.657 10.805 -4.298 1.00 37.56 113 ARG A N 1
ATOM 901 C CA . ARG A 1 113 ? 24.349 10.620 -4.950 1.00 37.56 113 ARG A CA 1
ATOM 902 C C . ARG A 1 113 ? 23.448 9.794 -4.038 1.00 37.56 113 ARG A C 1
ATOM 904 O O . ARG A 1 113 ? 23.692 8.605 -3.855 1.00 37.56 113 ARG A O 1
ATOM 911 N N . LEU A 1 114 ? 22.397 10.420 -3.509 1.00 43.06 114 LEU A N 1
ATOM 912 C CA . LEU A 1 114 ? 21.327 9.760 -2.758 1.00 43.06 114 LEU A CA 1
ATOM 913 C C . LEU A 1 114 ? 20.230 9.298 -3.735 1.00 43.06 114 LEU A C 1
ATOM 915 O O . LEU A 1 114 ? 19.514 10.140 -4.278 1.00 43.06 114 LEU A O 1
ATOM 919 N N . PRO A 1 115 ? 20.072 7.990 -4.006 1.00 50.50 115 PRO A N 1
ATOM 920 C CA . PRO A 1 115 ? 18.953 7.505 -4.799 1.00 50.50 115 PRO A CA 1
ATOM 921 C C . PRO A 1 115 ? 17.701 7.364 -3.918 1.00 50.50 115 PRO A C 1
ATOM 923 O O . PRO A 1 115 ? 17.707 6.630 -2.924 1.00 50.50 115 PRO A O 1
ATOM 926 N N . PHE A 1 116 ? 16.617 8.035 -4.304 1.00 52.25 116 PHE A N 1
ATOM 927 C CA . PHE A 1 116 ? 15.315 7.942 -3.638 1.00 52.25 116 PHE A CA 1
ATOM 928 C C . PHE A 1 116 ? 14.582 6.638 -3.987 1.00 52.25 116 PHE A C 1
ATOM 930 O O . PHE A 1 116 ? 14.592 6.187 -5.135 1.00 52.25 116 PHE A O 1
ATOM 937 N N . HIS A 1 117 ? 13.944 6.032 -2.985 1.00 59.75 117 HIS A N 1
ATOM 938 C CA . HIS A 1 117 ? 13.356 4.694 -3.059 1.00 59.75 117 HIS A CA 1
ATOM 939 C C . HIS A 1 117 ? 12.017 4.639 -2.319 1.00 59.75 117 HIS A C 1
ATOM 941 O O . HIS A 1 117 ? 11.928 5.144 -1.205 1.00 59.75 117 HIS A O 1
ATOM 947 N N . MET A 1 118 ? 10.985 4.014 -2.893 1.00 55.44 118 MET A N 1
ATOM 948 C CA . MET A 1 118 ? 9.641 3.995 -2.291 1.00 55.44 118 MET A CA 1
ATOM 949 C C . MET A 1 118 ? 9.181 2.571 -1.976 1.00 55.44 118 MET A C 1
ATOM 951 O O . MET A 1 118 ? 9.174 1.699 -2.845 1.00 55.44 118 MET A O 1
ATOM 955 N N . ALA A 1 119 ? 8.767 2.325 -0.735 1.00 54.19 119 ALA A N 1
ATOM 956 C CA . ALA A 1 119 ? 8.053 1.108 -0.356 1.00 54.19 119 ALA A CA 1
ATOM 957 C C . ALA A 1 119 ? 6.564 1.405 -0.120 1.00 54.19 119 ALA A C 1
ATOM 959 O O . ALA A 1 119 ? 6.206 2.530 0.227 1.00 54.19 119 ALA A O 1
ATOM 960 N N . SER A 1 120 ? 5.689 0.411 -0.299 1.00 49.12 120 SER A N 1
ATOM 961 C CA . SER A 1 120 ? 4.245 0.559 -0.072 1.00 49.12 120 SER A CA 1
ATOM 962 C C . SER A 1 120 ? 3.559 -0.696 0.466 1.00 49.12 120 SER A C 1
ATOM 964 O O . SER A 1 120 ? 3.947 -1.820 0.142 1.00 49.12 120 SER A O 1
ATOM 966 N N . LEU A 1 121 ? 2.521 -0.476 1.277 1.00 51.25 121 LEU A N 1
ATOM 967 C CA . LEU A 1 121 ? 1.768 -1.496 2.011 1.00 51.25 121 LEU A CA 1
ATOM 968 C C . LEU A 1 121 ? 0.275 -1.127 2.066 1.00 51.25 121 LEU A C 1
ATOM 970 O O . LEU A 1 121 ? -0.039 0.024 2.359 1.00 51.25 121 LEU A O 1
ATOM 974 N N . ALA A 1 122 ? -0.636 -2.079 1.835 1.00 47.25 122 ALA A N 1
ATOM 975 C CA . ALA A 1 122 ? -2.089 -1.872 1.941 1.00 47.25 122 ALA A CA 1
ATOM 976 C C . ALA A 1 122 ? -2.656 -2.441 3.260 1.00 47.25 122 ALA A C 1
ATOM 978 O O . ALA A 1 122 ? -2.335 -3.574 3.632 1.00 47.25 122 ALA A O 1
ATOM 979 N N . VAL A 1 123 ? -3.486 -1.667 3.976 1.00 45.75 123 VAL A N 1
ATOM 980 C CA . VAL A 1 123 ? -3.907 -1.963 5.366 1.00 45.75 123 VAL A CA 1
ATOM 981 C C . VAL A 1 123 ? -5.386 -1.617 5.676 1.00 45.75 123 VAL A C 1
ATOM 983 O O . VAL A 1 123 ? -5.933 -0.694 5.071 1.00 45.75 123 VAL A O 1
ATOM 986 N N . ALA A 1 124 ? -6.029 -2.340 6.614 1.00 37.56 124 ALA A N 1
ATOM 987 C CA . ALA A 1 124 ? -7.436 -2.179 7.081 1.00 37.56 124 ALA A CA 1
ATOM 988 C C . ALA A 1 124 ? -7.636 -2.641 8.565 1.00 37.56 124 ALA A C 1
ATOM 990 O O . ALA A 1 124 ? -6.710 -3.195 9.121 1.00 37.56 124 ALA A O 1
ATOM 991 N N . GLY A 1 125 ? -8.783 -2.455 9.248 1.00 35.50 125 GLY A N 1
ATOM 992 C CA . GLY A 1 125 ? -8.979 -2.743 10.711 1.00 35.50 125 GLY A CA 1
ATOM 993 C C . GLY A 1 125 ? -8.780 -4.212 11.193 1.00 35.50 125 GLY A C 1
ATOM 994 O O . GLY A 1 125 ? -9.043 -5.117 10.416 1.00 35.50 125 GLY A O 1
ATOM 995 N N . LEU A 1 126 ? -8.436 -4.596 12.447 1.00 42.19 126 LEU A N 1
ATOM 996 C CA . LEU A 1 126 ? -8.164 -3.910 13.742 1.00 42.19 126 LEU A CA 1
ATOM 997 C C . LEU A 1 126 ? -7.703 -4.975 14.816 1.00 42.19 126 LEU A C 1
ATOM 999 O O . LEU A 1 126 ? -8.156 -6.108 14.678 1.00 42.19 126 LEU A O 1
ATOM 1003 N N . MET A 1 127 ? -6.871 -4.673 15.857 1.00 29.59 127 MET A N 1
ATOM 1004 C CA . MET A 1 127 ? -7.006 -5.046 17.323 1.00 29.59 127 MET A CA 1
ATOM 1005 C C . MET A 1 127 ? -5.752 -4.737 18.235 1.00 29.59 127 MET A C 1
ATOM 1007 O O . MET A 1 127 ? -5.121 -3.705 18.032 1.00 29.59 127 MET A O 1
ATOM 1011 N N . TRP A 1 128 ? -5.436 -5.528 19.290 1.00 30.20 128 TRP A N 1
ATOM 1012 C CA . TRP A 1 128 ? -4.840 -5.143 20.613 1.00 30.20 128 TRP A CA 1
ATOM 1013 C C . TRP A 1 128 ? -3.707 -6.053 21.184 1.00 30.20 128 TRP A C 1
ATOM 1015 O O . TRP A 1 128 ? -3.885 -7.264 21.146 1.00 30.20 128 TRP A O 1
ATOM 1025 N N . THR A 1 129 ? -2.674 -5.479 21.846 1.00 28.27 129 THR A N 1
ATOM 1026 C CA . THR A 1 129 ? -2.157 -5.840 23.207 1.00 28.27 129 THR A CA 1
ATOM 1027 C C . THR A 1 129 ? -1.199 -4.762 23.782 1.00 28.27 129 THR A C 1
ATOM 1029 O O . THR A 1 129 ? -0.885 -3.794 23.098 1.00 28.27 129 THR A O 1
ATOM 1032 N N . ILE A 1 130 ? -0.822 -4.881 25.066 1.00 30.69 130 ILE A N 1
ATOM 1033 C CA . ILE A 1 130 ? -0.302 -3.834 25.983 1.00 30.69 130 ILE A CA 1
ATOM 1034 C C . ILE A 1 130 ? 1.248 -3.743 26.087 1.00 30.69 130 ILE A C 1
ATOM 1036 O O . ILE A 1 130 ? 1.919 -4.759 25.971 1.00 30.69 130 ILE A O 1
ATOM 1040 N N . LEU A 1 131 ? 1.760 -2.525 26.374 1.00 27.72 131 LEU A N 1
ATOM 1041 C CA . LEU A 1 131 ? 3.084 -2.094 26.916 1.00 27.72 131 LEU A CA 1
ATOM 1042 C C . LEU A 1 131 ? 4.267 -3.104 26.955 1.00 27.72 131 LEU A C 1
ATOM 1044 O O . LEU A 1 131 ? 4.174 -4.092 27.676 1.00 27.72 131 LEU A O 1
ATOM 1048 N N . TRP A 1 132 ? 5.457 -2.717 26.434 1.00 22.98 132 TRP A N 1
ATOM 1049 C CA . TRP A 1 132 ? 6.658 -2.270 27.213 1.00 22.98 132 TRP A CA 1
ATOM 1050 C C . TRP A 1 132 ? 7.919 -2.060 26.317 1.00 22.98 132 TRP A C 1
ATOM 1052 O O . TRP A 1 132 ? 8.198 -2.903 25.474 1.00 22.98 132 TRP A O 1
ATOM 1062 N N . ARG A 1 133 ? 8.748 -1.027 26.603 1.00 25.27 133 ARG A N 1
ATOM 1063 C CA . ARG A 1 133 ? 10.109 -0.734 26.035 1.00 25.27 133 ARG A CA 1
ATOM 1064 C C . ARG A 1 133 ? 10.199 -0.378 24.526 1.00 25.27 133 ARG A C 1
ATOM 1066 O O . ARG A 1 133 ? 9.240 -0.574 23.800 1.00 25.27 133 ARG A O 1
ATOM 1073 N N . ILE A 1 134 ? 11.355 0.047 23.981 1.00 34.03 134 ILE A N 1
ATOM 1074 C CA . ILE A 1 134 ? 12.157 1.293 24.173 1.00 34.03 134 ILE A CA 1
ATOM 1075 C C . ILE A 1 134 ? 13.219 1.372 23.035 1.00 34.03 134 ILE A C 1
ATOM 1077 O O . ILE A 1 134 ? 13.965 0.421 22.849 1.00 34.03 134 ILE A O 1
ATOM 1081 N N . ILE A 1 135 ? 13.255 2.510 22.322 1.00 34.38 135 ILE A N 1
ATOM 1082 C CA . ILE A 1 135 ? 14.278 3.108 21.412 1.00 34.38 135 ILE A CA 1
ATOM 1083 C C . ILE A 1 135 ? 15.634 2.371 21.204 1.00 34.38 135 ILE A C 1
ATOM 1085 O O . ILE A 1 135 ? 16.339 2.200 22.198 1.00 34.38 135 ILE A O 1
ATOM 1089 N N . LEU A 1 136 ? 16.097 2.179 19.936 1.00 33.28 136 LEU A N 1
ATOM 1090 C CA . LEU A 1 136 ? 17.476 2.513 19.453 1.00 33.28 136 LEU A CA 1
ATOM 1091 C C . LEU A 1 136 ? 17.771 2.441 17.905 1.00 33.28 136 LEU A C 1
ATOM 1093 O O . LEU A 1 136 ? 18.676 1.747 17.434 1.00 33.28 136 LEU A O 1
ATOM 1097 N N . GLY A 1 137 ? 17.150 3.313 17.093 1.00 35.03 137 GLY A N 1
ATOM 1098 C CA . GLY A 1 137 ? 17.666 3.718 15.757 1.00 35.03 137 GLY A CA 1
ATOM 1099 C C . GLY A 1 137 ? 17.632 2.670 14.617 1.00 35.03 137 GLY A C 1
ATOM 1100 O O . GLY A 1 137 ? 17.033 1.607 14.740 1.00 35.03 137 GLY A O 1
ATOM 1101 N N . CYS A 1 138 ? 18.283 2.947 13.468 1.00 43.12 138 CYS A N 1
ATOM 1102 C CA . CYS A 1 138 ? 18.202 2.109 12.243 1.00 43.12 138 CYS A CA 1
ATOM 1103 C C . CYS A 1 138 ? 18.846 0.698 12.332 1.00 43.12 138 CYS A C 1
ATOM 1105 O O . CYS A 1 138 ? 19.127 0.087 11.298 1.00 43.12 138 CYS A O 1
ATOM 1107 N N . LYS A 1 139 ? 19.123 0.170 13.531 1.00 36.47 139 LYS A N 1
ATOM 1108 C CA . LYS A 1 139 ? 19.560 -1.225 13.736 1.00 36.47 139 LYS A CA 1
ATOM 1109 C C . LYS A 1 139 ? 18.441 -2.145 14.227 1.00 36.47 139 LYS A C 1
ATOM 1111 O O . LYS A 1 139 ? 18.568 -3.360 14.057 1.00 36.47 139 LYS A O 1
ATOM 1116 N N . ASP A 1 140 ? 17.355 -1.595 14.766 1.00 39.97 140 ASP A N 1
ATOM 1117 C CA . ASP A 1 140 ? 16.207 -2.389 15.193 1.00 39.97 140 ASP A CA 1
ATOM 1118 C C . ASP A 1 140 ? 15.357 -2.847 13.998 1.00 39.97 140 ASP A C 1
ATOM 1120 O O . ASP A 1 140 ? 15.234 -2.178 12.967 1.00 39.97 140 ASP A O 1
ATOM 1124 N N . ARG A 1 141 ? 14.804 -4.060 14.102 1.00 43.78 141 ARG A N 1
ATOM 1125 C CA . ARG A 1 141 ? 14.289 -4.846 12.961 1.00 43.78 141 ARG A CA 1
ATOM 1126 C C . ARG A 1 141 ? 12.830 -4.530 12.596 1.00 43.78 141 ARG A C 1
ATOM 1128 O O . ARG A 1 141 ? 12.096 -5.417 12.165 1.00 43.78 141 ARG A O 1
ATOM 1135 N N . ILE A 1 142 ? 12.451 -3.260 12.719 1.00 39.97 142 ILE A N 1
ATOM 1136 C CA . ILE A 1 142 ? 11.081 -2.702 12.684 1.00 39.97 142 ILE A CA 1
ATOM 1137 C C . ILE A 1 142 ? 10.295 -3.053 11.391 1.00 39.97 142 ILE A C 1
ATOM 1139 O O . ILE A 1 142 ? 9.068 -3.040 11.349 1.00 39.97 142 ILE A O 1
ATOM 1143 N N . TRP A 1 143 ? 10.985 -3.424 10.306 1.00 45.66 143 TRP A N 1
ATOM 1144 C CA . TRP A 1 143 ? 10.455 -3.374 8.933 1.00 45.66 143 TRP A CA 1
ATOM 1145 C C . TRP A 1 143 ? 10.036 -4.724 8.308 1.00 45.66 143 TRP A C 1
ATOM 1147 O O . TRP A 1 143 ? 9.799 -4.800 7.102 1.00 45.66 143 TRP A O 1
ATOM 1157 N N . ALA A 1 144 ? 9.908 -5.800 9.094 1.00 48.06 144 ALA A N 1
ATOM 1158 C CA . ALA A 1 144 ? 9.622 -7.168 8.611 1.00 48.06 144 ALA A CA 1
ATOM 1159 C C . ALA A 1 144 ? 8.137 -7.465 8.253 1.00 48.06 144 ALA A C 1
ATOM 1161 O O . ALA A 1 144 ? 7.686 -8.618 8.271 1.00 48.06 144 ALA A O 1
ATOM 1162 N N . TRP A 1 145 ? 7.359 -6.424 7.945 1.00 48.47 145 TRP A N 1
ATOM 1163 C CA . TRP A 1 145 ? 5.922 -6.507 7.646 1.00 48.47 145 TRP A CA 1
ATOM 1164 C C . TRP A 1 145 ? 5.667 -6.938 6.200 1.00 48.47 145 TRP A C 1
ATOM 1166 O O . TRP A 1 145 ? 4.817 -7.788 5.933 1.00 48.47 145 TRP A O 1
ATOM 1176 N N . ALA A 1 146 ? 6.435 -6.363 5.269 1.00 60.09 146 ALA A N 1
ATOM 1177 C CA . ALA A 1 146 ? 6.257 -6.537 3.834 1.00 60.09 146 ALA A CA 1
ATOM 1178 C C . ALA A 1 146 ? 6.799 -7.901 3.369 1.00 60.09 146 ALA A C 1
ATOM 1180 O O . ALA A 1 146 ? 7.924 -8.016 2.879 1.00 60.09 146 ALA A O 1
ATOM 1181 N N . ARG A 1 147 ? 6.010 -8.962 3.571 1.00 65.88 147 ARG A N 1
ATOM 1182 C CA . ARG A 1 147 ? 6.458 -10.350 3.357 1.00 65.88 147 ARG A CA 1
ATOM 1183 C C . ARG A 1 147 ? 6.254 -10.847 1.922 1.00 65.88 147 ARG A C 1
ATOM 1185 O O . ARG A 1 147 ? 6.921 -11.803 1.554 1.00 65.88 147 ARG A O 1
ATOM 1192 N N . ASN A 1 148 ? 5.369 -10.251 1.111 1.00 77.75 148 ASN A N 1
ATOM 1193 C CA . ASN A 1 148 ? 5.023 -10.751 -0.237 1.00 77.75 148 ASN A CA 1
ATOM 1194 C C . ASN A 1 148 ? 5.292 -9.692 -1.319 1.00 77.75 148 ASN A C 1
ATOM 1196 O O . ASN A 1 148 ? 4.389 -9.251 -2.030 1.00 77.75 148 ASN A O 1
ATOM 1200 N N . LEU A 1 149 ? 6.550 -9.272 -1.429 1.00 81.69 149 LEU A N 1
ATOM 1201 C CA . LEU A 1 149 ? 6.948 -8.118 -2.232 1.00 81.69 149 LEU A CA 1
ATOM 1202 C C . LEU A 1 149 ? 6.895 -8.344 -3.755 1.00 81.69 149 LEU A C 1
ATOM 1204 O O . LEU A 1 149 ? 7.260 -9.404 -4.270 1.00 81.69 149 LEU A O 1
ATOM 1208 N N . THR A 1 150 ? 6.501 -7.286 -4.460 1.00 87.25 150 THR A N 1
ATOM 1209 C CA . THR A 1 150 ? 6.767 -7.031 -5.880 1.00 87.25 150 THR A CA 1
ATOM 1210 C C . THR A 1 150 ? 7.760 -5.878 -5.988 1.00 87.25 150 THR A C 1
ATOM 1212 O O . THR A 1 150 ? 7.578 -4.831 -5.363 1.00 87.25 150 THR A O 1
ATOM 1215 N N . PHE A 1 151 ? 8.797 -6.056 -6.800 1.00 87.69 151 PHE A N 1
ATOM 1216 C CA . PHE A 1 151 ? 9.860 -5.084 -7.042 1.00 87.69 151 PHE A CA 1
ATOM 1217 C C . PHE A 1 151 ? 9.744 -4.596 -8.482 1.00 87.69 151 PHE A C 1
ATOM 1219 O O . PHE A 1 151 ? 9.759 -5.423 -9.388 1.00 87.69 151 PHE A O 1
ATOM 1226 N N . TYR A 1 152 ? 9.640 -3.292 -8.730 1.00 90.12 152 TYR A N 1
ATOM 1227 C CA . TYR A 1 152 ? 9.595 -2.772 -10.104 1.00 90.12 152 TYR A CA 1
ATOM 1228 C C . TYR A 1 152 ? 10.158 -1.357 -10.209 1.00 90.12 152 TYR A C 1
ATOM 1230 O O . TYR A 1 152 ? 10.331 -0.667 -9.205 1.00 90.12 152 TYR A O 1
ATOM 1238 N N . THR A 1 153 ? 10.467 -0.916 -11.427 1.00 90.06 153 THR A N 1
ATOM 1239 C CA . THR A 1 153 ? 10.903 0.462 -11.677 1.00 90.06 153 THR A CA 1
ATOM 1240 C C . THR A 1 153 ? 9.723 1.320 -12.129 1.00 90.06 153 THR A C 1
ATOM 1242 O O . THR A 1 153 ? 9.049 0.972 -13.096 1.00 90.06 153 THR A O 1
ATOM 1245 N N . GLY A 1 154 ? 9.496 2.452 -11.462 1.00 89.06 154 GLY A N 1
ATOM 1246 C CA . GLY A 1 154 ? 8.411 3.398 -11.745 1.00 89.06 154 GLY A CA 1
ATOM 1247 C C . GLY A 1 154 ? 8.828 4.843 -11.459 1.00 89.06 154 GLY A C 1
ATOM 1248 O O . GLY A 1 154 ? 10.018 5.155 -11.440 1.00 89.06 154 GLY A O 1
ATOM 1249 N N . SER A 1 155 ? 7.858 5.720 -11.211 1.00 86.56 155 SER A N 1
ATOM 1250 C CA . SER A 1 155 ? 8.069 7.117 -10.797 1.00 86.56 155 SER A CA 1
ATOM 1251 C C . SER A 1 155 ? 7.617 7.352 -9.355 1.00 86.56 155 SER A C 1
ATOM 1253 O O . SER A 1 155 ? 7.037 6.458 -8.744 1.00 86.56 155 SER A O 1
ATOM 1255 N N . ALA A 1 156 ? 7.799 8.563 -8.828 1.00 83.56 156 ALA A N 1
ATOM 1256 C CA . ALA A 1 156 ? 7.009 9.021 -7.687 1.00 83.56 156 ALA A CA 1
ATOM 1257 C C . ALA A 1 156 ? 5.508 9.105 -8.042 1.00 83.56 156 ALA A C 1
ATOM 1259 O O . ALA A 1 156 ? 5.138 9.282 -9.210 1.00 83.56 156 ALA A O 1
ATOM 1260 N N . THR A 1 157 ? 4.661 8.993 -7.020 1.00 79.94 157 THR A N 1
ATOM 1261 C CA . THR A 1 157 ? 3.210 9.229 -7.064 1.00 79.94 157 THR A CA 1
ATOM 1262 C C . THR A 1 157 ? 2.882 10.515 -6.305 1.00 79.94 157 THR A C 1
ATOM 1264 O O . THR A 1 157 ? 3.403 10.746 -5.219 1.00 79.94 157 THR A O 1
ATOM 1267 N N . SER A 1 158 ? 2.039 11.367 -6.888 1.00 73.12 158 SER A N 1
ATOM 1268 C CA . SER A 1 158 ? 1.527 12.611 -6.297 1.00 73.12 158 SER A CA 1
ATOM 1269 C C . SER A 1 158 ? 0.257 13.025 -7.044 1.00 73.12 158 SER A C 1
ATOM 1271 O O . SER A 1 158 ? 0.070 12.667 -8.207 1.00 73.12 158 SER A O 1
ATOM 1273 N N . ASP A 1 159 ? -0.585 13.795 -6.366 1.00 71.00 159 ASP A N 1
ATOM 1274 C CA . ASP A 1 159 ? -1.708 14.585 -6.881 1.00 71.00 159 ASP A CA 1
ATOM 1275 C C . ASP A 1 159 ? -1.398 15.419 -8.144 1.00 71.00 159 ASP A C 1
ATOM 1277 O O . ASP A 1 159 ? -2.254 15.565 -9.015 1.00 71.00 159 ASP A O 1
ATOM 1281 N N . LYS A 1 160 ? -0.171 15.936 -8.276 1.00 74.06 160 LYS A N 1
ATOM 1282 C CA . LYS A 1 160 ? 0.253 16.856 -9.352 1.00 74.06 160 LYS A CA 1
ATOM 1283 C C . LYS A 1 160 ? 0.519 16.174 -10.697 1.00 74.06 160 LYS A C 1
ATOM 1285 O O . LYS A 1 160 ? 0.752 16.854 -11.693 1.00 74.06 160 LYS A O 1
ATOM 1290 N N . VAL A 1 161 ? 0.534 14.843 -10.732 1.00 77.25 161 VAL A N 1
ATOM 1291 C CA . VAL A 1 161 ? 0.983 14.027 -11.871 1.00 77.25 161 VAL A CA 1
ATOM 1292 C C . VAL A 1 161 ? 0.025 12.855 -12.086 1.00 77.25 161 VAL A C 1
ATOM 1294 O O . VAL A 1 161 ? -0.505 12.285 -11.136 1.00 77.25 161 VAL A O 1
ATOM 1297 N N . ASN A 1 162 ? -0.223 12.473 -13.337 1.00 78.19 162 ASN A N 1
ATOM 1298 C CA . ASN A 1 162 ? -1.265 11.507 -13.704 1.00 78.19 162 ASN A CA 1
ATOM 1299 C C . ASN A 1 162 ? -0.844 10.656 -14.924 1.00 78.19 162 ASN A C 1
ATOM 1301 O O . ASN A 1 162 ? 0.345 10.479 -15.174 1.00 78.19 162 ASN A O 1
ATOM 1305 N N . ASN A 1 163 ? -1.796 10.068 -15.656 1.00 78.44 163 ASN A N 1
ATOM 1306 C CA . ASN A 1 163 ? -1.498 9.209 -16.813 1.00 78.44 163 ASN A CA 1
ATOM 1307 C C . ASN A 1 163 ? -1.251 9.984 -18.128 1.00 78.44 163 ASN A C 1
ATOM 1309 O O . ASN A 1 163 ? -0.899 9.365 -19.131 1.00 78.44 163 ASN A O 1
ATOM 1313 N N . ALA A 1 164 ? -1.413 11.312 -18.121 1.00 79.44 164 ALA A N 1
ATOM 131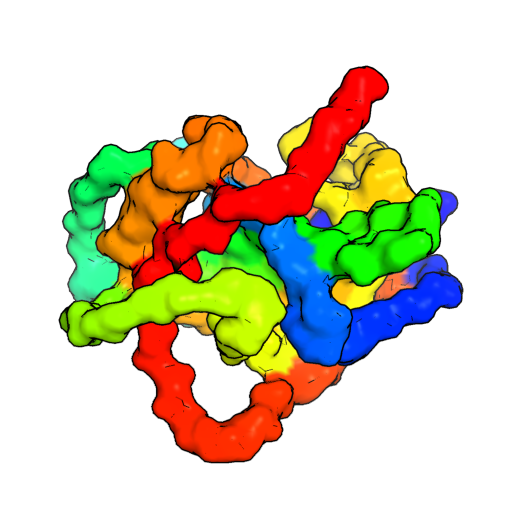4 C CA . ALA A 1 164 ? -1.020 12.222 -19.200 1.00 79.44 164 ALA A CA 1
ATOM 1315 C C . ALA A 1 164 ? 0.197 13.082 -18.801 1.00 79.44 164 ALA A C 1
ATOM 1317 O O . ALA A 1 164 ? 1.149 13.203 -19.569 1.00 79.44 164 ALA A O 1
ATOM 1318 N N . VAL A 1 165 ? 0.203 13.626 -17.579 1.00 79.06 165 VAL A N 1
ATOM 1319 C CA . VAL A 1 165 ? 1.329 14.383 -17.006 1.00 79.06 165 VAL A CA 1
ATOM 1320 C C . VAL A 1 165 ? 2.254 13.424 -16.257 1.00 79.06 165 VAL A C 1
ATOM 1322 O O . VAL A 1 165 ? 1.979 13.048 -15.117 1.00 79.06 165 VAL A O 1
ATOM 1325 N N . CYS A 1 166 ? 3.346 13.018 -16.907 1.00 77.12 166 CYS A N 1
ATOM 1326 C CA . CYS A 1 166 ? 4.349 12.134 -16.312 1.00 77.12 166 CYS A CA 1
ATOM 1327 C C . CYS A 1 166 ? 5.093 12.810 -15.148 1.00 77.12 166 CYS A C 1
ATOM 1329 O O . CYS A 1 166 ? 5.394 13.998 -15.198 1.00 77.12 166 CYS A O 1
ATOM 1331 N N . SER A 1 167 ? 5.469 12.030 -14.134 1.00 79.06 167 SER A N 1
ATOM 1332 C CA . SER A 1 167 ? 6.343 12.493 -13.051 1.00 79.06 167 SER A CA 1
ATOM 1333 C C . SER A 1 167 ? 7.804 12.550 -13.493 1.00 79.06 167 SER A C 1
ATOM 1335 O O . SER A 1 167 ? 8.358 11.535 -13.924 1.00 79.06 167 SER A O 1
ATOM 1337 N N . GLU A 1 168 ? 8.437 13.708 -13.294 1.00 79.62 168 GLU A N 1
ATOM 1338 C CA . GLU A 1 168 ? 9.872 13.947 -13.513 1.00 79.62 168 GLU A CA 1
ATOM 1339 C C . GLU A 1 168 ? 10.757 13.203 -12.504 1.00 79.62 168 GLU A C 1
ATOM 1341 O O . GLU A 1 168 ? 11.887 12.830 -12.819 1.00 79.62 168 GLU A O 1
ATOM 1346 N N . VAL A 1 169 ? 10.234 12.915 -11.305 1.00 78.31 169 VAL A N 1
ATOM 1347 C CA . VAL A 1 169 ? 10.927 12.109 -10.290 1.00 78.31 169 VAL A CA 1
ATOM 1348 C C . VAL A 1 169 ? 10.842 10.630 -10.682 1.00 78.31 169 VAL A C 1
ATOM 1350 O O . VAL A 1 169 ? 9.994 9.867 -10.214 1.00 78.31 169 VAL A O 1
ATOM 1353 N N . THR A 1 170 ? 11.688 10.246 -11.633 1.00 78.06 170 THR A N 1
ATOM 1354 C CA . THR A 1 170 ? 11.773 8.911 -12.230 1.00 78.06 170 THR A CA 1
ATOM 1355 C C . THR A 1 170 ? 13.202 8.668 -12.743 1.00 78.06 170 THR A C 1
ATOM 1357 O O . THR A 1 170 ? 13.854 9.601 -13.215 1.00 78.06 170 THR A O 1
ATOM 1360 N N . PRO A 1 171 ? 13.740 7.437 -12.686 1.00 80.19 171 PRO A N 1
ATOM 1361 C CA . PRO A 1 171 ? 13.123 6.223 -12.161 1.00 80.19 171 PRO A CA 1
ATOM 1362 C C . PRO A 1 171 ? 13.439 5.943 -10.684 1.00 80.19 171 PRO A C 1
ATOM 1364 O O . PRO A 1 171 ? 14.594 5.986 -10.261 1.00 80.19 171 PRO A O 1
ATOM 1367 N N . ILE A 1 172 ? 12.401 5.550 -9.947 1.00 83.75 172 ILE A N 1
ATOM 1368 C CA . ILE A 1 172 ? 12.426 5.037 -8.571 1.00 83.75 172 ILE A CA 1
ATOM 1369 C C . ILE A 1 172 ? 12.262 3.509 -8.607 1.00 83.75 172 ILE A C 1
ATOM 1371 O O . ILE A 1 172 ? 11.504 2.985 -9.428 1.00 83.75 172 ILE A O 1
ATOM 1375 N N . THR A 1 173 ? 12.932 2.776 -7.709 1.00 85.19 173 THR A N 1
ATOM 1376 C CA . THR A 1 173 ? 12.563 1.372 -7.438 1.00 85.19 173 THR A CA 1
ATOM 1377 C C . THR A 1 173 ? 11.456 1.340 -6.391 1.00 85.19 173 THR A C 1
ATOM 1379 O O . THR A 1 173 ? 11.630 1.867 -5.290 1.00 85.19 173 THR A O 1
ATOM 1382 N N . TRP A 1 174 ? 10.345 0.696 -6.736 1.00 87.81 174 TRP A N 1
ATOM 1383 C CA . TRP A 1 174 ? 9.231 0.409 -5.843 1.00 87.81 174 TRP A CA 1
ATOM 1384 C C . TRP A 1 174 ? 9.379 -0.964 -5.190 1.00 87.81 174 TRP A C 1
ATOM 1386 O O . TRP A 1 174 ? 9.746 -1.933 -5.857 1.00 87.81 174 TRP A O 1
ATOM 1396 N N . GLN A 1 175 ? 9.026 -1.051 -3.907 1.00 86.44 175 GLN A N 1
ATOM 1397 C CA . GLN A 1 175 ? 8.809 -2.303 -3.174 1.00 86.44 175 GLN A CA 1
ATOM 1398 C C . GLN A 1 175 ? 7.363 -2.329 -2.664 1.00 86.44 175 GLN A C 1
ATOM 1400 O O . GLN A 1 175 ? 6.996 -1.564 -1.778 1.00 86.44 175 GLN A O 1
ATOM 1405 N N . VAL A 1 176 ? 6.513 -3.163 -3.258 1.00 88.38 176 VAL A N 1
ATOM 1406 C CA . VAL A 1 176 ? 5.064 -3.202 -2.989 1.00 88.38 176 VAL A CA 1
ATOM 1407 C C . VAL A 1 176 ? 4.707 -4.522 -2.325 1.00 88.38 176 VAL A C 1
ATOM 1409 O O . VAL A 1 176 ? 4.924 -5.561 -2.941 1.00 88.38 176 VAL A O 1
ATOM 1412 N N . ASP A 1 177 ? 4.144 -4.532 -1.113 1.00 87.44 177 ASP A N 1
ATOM 1413 C CA . ASP A 1 177 ? 3.558 -5.781 -0.604 1.00 87.44 177 ASP A CA 1
ATOM 1414 C C . ASP A 1 177 ? 2.249 -6.068 -1.347 1.00 87.44 177 ASP A C 1
ATOM 1416 O O . ASP A 1 177 ? 1.342 -5.234 -1.402 1.00 87.44 177 ASP A O 1
ATOM 1420 N N . ARG A 1 178 ? 2.151 -7.262 -1.930 1.00 88.12 178 ARG A N 1
ATOM 1421 C CA . ARG A 1 178 ? 0.956 -7.751 -2.621 1.00 88.12 178 ARG A CA 1
ATOM 1422 C C . ARG A 1 178 ? -0.196 -8.083 -1.683 1.00 88.12 178 ARG A C 1
ATOM 1424 O O . ARG A 1 178 ? -1.310 -8.232 -2.181 1.00 88.12 178 ARG A O 1
ATOM 1431 N N . LYS A 1 179 ? 0.049 -8.247 -0.378 1.00 84.44 179 LYS A N 1
ATOM 1432 C CA . LYS A 1 179 ? -0.987 -8.599 0.602 1.00 84.44 179 LYS A CA 1
ATOM 1433 C C . LYS A 1 179 ? -1.563 -7.395 1.337 1.00 84.44 179 LYS A C 1
ATOM 1435 O O . LYS A 1 179 ? -0.872 -6.416 1.605 1.00 84.44 179 LYS A O 1
ATOM 1440 N N . CYS A 1 180 ? -2.836 -7.526 1.695 1.00 85.06 180 CYS A N 1
ATOM 1441 C CA . CYS A 1 180 ? -3.495 -6.660 2.665 1.00 85.06 180 CYS A CA 1
ATOM 1442 C C . CYS A 1 180 ? -3.193 -7.132 4.090 1.00 85.06 180 CYS A C 1
ATOM 1444 O O . CYS A 1 180 ? -3.238 -8.333 4.362 1.00 85.06 180 CYS A O 1
ATOM 1446 N N . HIS A 1 181 ? -2.952 -6.192 5.001 1.00 81.88 181 HIS A N 1
ATOM 1447 C CA . HIS A 1 181 ? -2.699 -6.468 6.421 1.00 81.88 181 HIS A CA 1
ATOM 1448 C C . HIS A 1 181 ? -3.749 -5.809 7.313 1.00 81.88 181 HIS A C 1
ATOM 1450 O O . HIS A 1 181 ? -4.380 -4.829 6.912 1.00 81.88 181 HIS A O 1
ATOM 1456 N N . LEU A 1 182 ? -3.933 -6.334 8.528 1.00 78.56 182 LEU A N 1
ATOM 1457 C CA . LEU A 1 182 ? -4.840 -5.730 9.503 1.00 78.56 182 LEU A CA 1
ATOM 1458 C C . LEU A 1 182 ? -4.080 -4.834 10.497 1.00 78.56 182 LEU A C 1
ATOM 1460 O O . LEU A 1 182 ? -3.002 -5.176 10.969 1.00 78.56 182 LEU A O 1
ATOM 1464 N N . ILE A 1 183 ? -4.640 -3.660 10.782 1.00 77.12 183 ILE A N 1
ATOM 1465 C CA . ILE A 1 183 ? -4.014 -2.525 11.458 1.00 77.12 183 ILE A CA 1
ATOM 1466 C C . ILE A 1 183 ? -5.055 -1.831 12.343 1.00 77.12 183 ILE A C 1
ATOM 1468 O O . ILE A 1 183 ? -6.203 -1.6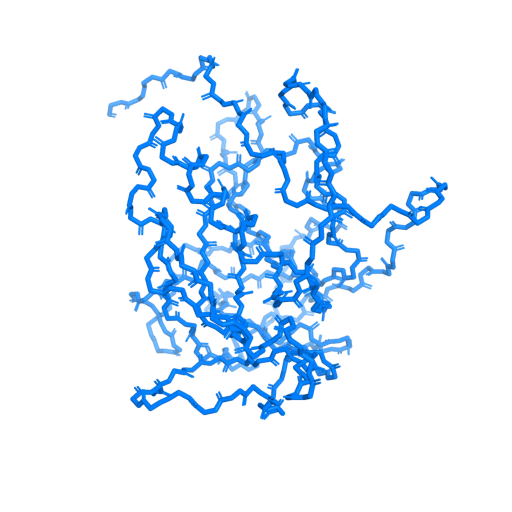42 11.954 1.00 77.12 183 ILE A O 1
ATOM 1472 N N . SER A 1 184 ? -4.701 -1.471 13.573 1.00 78.06 184 SER A N 1
ATOM 1473 C CA . SER A 1 184 ? -5.663 -0.897 14.523 1.00 78.06 184 SER A CA 1
ATOM 1474 C C . SER A 1 184 ? -5.898 0.597 14.256 1.00 78.06 184 SER A C 1
ATOM 1476 O O . SER A 1 184 ? -4.932 1.338 14.095 1.00 78.06 184 SER A O 1
ATOM 1478 N N . ALA A 1 185 ? -7.158 1.058 14.257 1.00 80.88 185 ALA A N 1
ATOM 1479 C CA . ALA A 1 185 ? -7.485 2.484 14.120 1.00 80.88 185 ALA A CA 1
ATOM 1480 C C . ALA A 1 185 ? -6.815 3.318 15.227 1.00 80.88 185 ALA A C 1
ATOM 1482 O O . ALA A 1 185 ? -6.152 4.307 14.942 1.00 80.88 185 ALA A O 1
ATOM 1483 N N . SER A 1 186 ? -6.864 2.834 16.472 1.00 82.50 186 SER A N 1
ATOM 1484 C CA . SER A 1 186 ? -6.141 3.402 17.618 1.00 82.50 186 SER A CA 1
ATOM 1485 C C . SER A 1 186 ? -4.623 3.465 17.431 1.00 82.50 186 SER A C 1
ATOM 1487 O O . SER A 1 186 ? -3.985 4.403 17.897 1.00 82.50 186 SER A O 1
ATOM 1489 N N . SER A 1 187 ? -4.028 2.496 16.739 1.00 78.69 187 SER A N 1
ATOM 1490 C CA . SER A 1 187 ? -2.582 2.454 16.514 1.00 78.69 187 SER A CA 1
ATOM 1491 C C . SER A 1 187 ? -2.169 3.292 15.301 1.00 78.69 187 SER A C 1
ATOM 1493 O O . SER A 1 187 ? -1.086 3.864 15.302 1.00 78.69 187 SER A O 1
ATOM 1495 N N . PHE A 1 188 ? -3.039 3.440 14.298 1.00 81.38 188 PHE A N 1
ATOM 1496 C CA . PHE A 1 188 ? -2.857 4.401 13.206 1.00 81.38 188 PHE A CA 1
ATOM 1497 C C . PHE A 1 188 ? -2.986 5.839 13.750 1.00 81.38 188 PHE A C 1
ATOM 1499 O O . PHE A 1 188 ? -2.162 6.698 13.453 1.00 81.38 188 PHE A O 1
ATOM 1506 N N . ASP A 1 189 ? -3.928 6.087 14.661 1.00 85.44 189 ASP A N 1
ATOM 1507 C CA . ASP A 1 189 ? -4.019 7.350 15.404 1.00 85.44 189 ASP A CA 1
ATOM 1508 C C . ASP A 1 189 ? -2.772 7.589 16.277 1.00 85.44 189 ASP A C 1
ATOM 1510 O O . ASP A 1 189 ? -2.274 8.712 16.352 1.00 85.44 189 ASP A O 1
ATOM 1514 N N . LYS A 1 190 ? -2.184 6.525 16.850 1.00 83.06 190 LYS A N 1
ATOM 1515 C CA . LYS A 1 190 ? -0.874 6.588 17.517 1.00 83.06 190 LYS A CA 1
ATOM 1516 C C . LYS A 1 190 ? 0.260 6.937 16.543 1.00 83.06 190 LYS A C 1
ATOM 1518 O O . LYS A 1 190 ? 1.077 7.783 16.880 1.00 83.06 190 LYS A O 1
ATOM 1523 N N . LEU A 1 191 ? 0.290 6.386 15.325 1.00 80.81 191 LEU A N 1
ATOM 1524 C CA . LEU A 1 191 ? 1.220 6.816 14.267 1.00 80.81 191 LEU A CA 1
ATOM 1525 C C . LEU A 1 191 ? 1.076 8.327 13.996 1.00 80.81 191 LEU A C 1
ATOM 1527 O O . LEU A 1 191 ? 2.073 9.042 14.041 1.00 80.81 191 LEU A O 1
ATOM 1531 N N . CYS A 1 192 ? -0.144 8.847 13.840 1.00 83.75 192 CYS A N 1
ATOM 1532 C CA . CYS A 1 192 ? -0.380 10.286 13.658 1.00 83.75 192 CYS A CA 1
ATOM 1533 C C . CYS A 1 192 ? -0.014 11.150 14.883 1.00 83.75 192 CYS A C 1
ATOM 1535 O O . CYS A 1 192 ? 0.303 12.329 14.723 1.00 83.75 192 CYS A O 1
ATOM 1537 N N . TYR A 1 193 ? -0.065 10.609 16.105 1.00 84.75 193 TYR A N 1
ATOM 1538 C CA . TYR A 1 193 ? 0.476 11.264 17.305 1.00 84.75 193 TYR A CA 1
ATOM 1539 C C . TYR A 1 193 ? 2.005 11.316 17.247 1.00 84.75 193 TYR A C 1
ATOM 1541 O O . TYR A 1 193 ? 2.601 12.383 17.361 1.00 84.75 193 TYR A O 1
ATOM 1549 N N . ASN A 1 194 ? 2.625 10.172 16.978 1.00 79.19 194 ASN A N 1
ATOM 1550 C CA . ASN A 1 194 ? 4.067 9.987 16.924 1.00 79.19 194 ASN A CA 1
ATOM 1551 C C . ASN A 1 194 ? 4.721 10.813 15.798 1.00 79.19 194 ASN A C 1
ATOM 1553 O O . ASN A 1 194 ? 5.811 11.349 15.990 1.00 79.19 194 ASN A O 1
ATOM 1557 N N . MET A 1 195 ? 4.044 10.993 14.659 1.00 79.00 195 MET A N 1
ATOM 1558 C CA . MET A 1 195 ? 4.456 11.900 13.575 1.00 79.00 195 MET A CA 1
ATOM 1559 C C . MET A 1 195 ? 4.524 13.364 14.038 1.00 79.00 195 MET A C 1
ATOM 1561 O O . MET A 1 195 ? 5.504 14.043 13.760 1.00 79.00 195 MET A O 1
ATOM 1565 N N . LYS A 1 196 ? 3.550 13.832 14.834 1.00 81.88 196 LYS A N 1
ATOM 1566 C CA . LYS A 1 196 ? 3.565 15.180 15.447 1.00 81.88 196 LYS A CA 1
ATOM 1567 C C . LYS A 1 196 ? 4.620 15.353 16.547 1.00 81.88 196 LYS A C 1
ATOM 1569 O O . LYS A 1 196 ? 4.779 16.455 17.058 1.00 81.88 196 LYS A O 1
ATOM 1574 N N . MET A 1 197 ? 5.292 14.272 16.948 1.00 80.38 197 MET A N 1
ATOM 1575 C CA . MET A 1 197 ? 6.412 14.287 17.894 1.00 80.38 197 MET A CA 1
ATOM 1576 C C . MET A 1 197 ? 7.781 14.174 17.208 1.00 80.38 197 MET A C 1
ATOM 1578 O O . MET A 1 197 ? 8.793 14.085 17.905 1.00 80.38 197 MET A O 1
ATOM 1582 N N . GLN A 1 198 ? 7.845 14.132 15.872 1.00 71.31 198 GLN A N 1
ATOM 1583 C CA . GLN A 1 198 ? 9.127 14.240 15.176 1.00 71.31 198 GLN A CA 1
ATOM 1584 C C . GLN A 1 198 ? 9.630 15.690 15.192 1.00 71.31 198 GLN A C 1
ATOM 1586 O O . GLN A 1 198 ? 8.879 16.624 15.463 1.00 71.31 198 GLN A O 1
ATOM 1591 N N . HIS A 1 199 ? 10.928 15.860 14.939 1.00 74.44 199 HIS A N 1
ATOM 1592 C CA . HIS A 1 199 ? 11.558 17.178 14.842 1.00 74.44 199 HIS A CA 1
ATOM 1593 C C . HIS A 1 199 ? 11.030 17.987 13.643 1.00 74.44 199 HIS A C 1
ATOM 1595 O O . HIS A 1 199 ? 10.844 19.198 13.744 1.00 74.44 199 HIS A O 1
ATOM 1601 N N . ASP A 1 200 ? 10.777 17.304 12.526 1.00 74.12 200 ASP A N 1
ATOM 1602 C CA . ASP A 1 200 ? 10.315 17.906 11.278 1.00 74.12 200 ASP A CA 1
ATOM 1603 C C . ASP A 1 200 ? 8.775 17.891 11.217 1.00 74.12 200 ASP A C 1
ATOM 1605 O O . ASP A 1 200 ? 8.138 16.934 11.666 1.00 74.12 200 ASP A O 1
ATOM 1609 N N . ASP A 1 201 ? 8.155 18.945 10.670 1.00 77.19 201 ASP A N 1
ATOM 1610 C CA . ASP A 1 201 ? 6.694 19.096 10.703 1.00 77.19 201 ASP A CA 1
ATOM 1611 C C . ASP A 1 201 ? 5.966 18.155 9.727 1.00 77.19 201 ASP A C 1
ATOM 1613 O O . ASP A 1 201 ? 5.796 18.447 8.544 1.00 77.19 201 ASP A O 1
ATOM 1617 N N . MET A 1 202 ? 5.457 17.045 10.262 1.00 80.25 202 MET A N 1
ATOM 1618 C CA . MET A 1 202 ? 4.628 16.072 9.541 1.00 80.25 202 MET A CA 1
ATOM 1619 C C . MET A 1 202 ? 3.117 16.401 9.572 1.00 80.25 202 MET A C 1
ATOM 1621 O O . MET A 1 202 ? 2.283 15.541 9.279 1.00 80.25 202 MET A O 1
ATOM 1625 N N . THR A 1 203 ? 2.702 17.617 9.958 1.00 82.94 203 THR A N 1
ATOM 1626 C CA . THR A 1 203 ? 1.275 17.990 10.135 1.00 82.94 203 THR A CA 1
ATOM 1627 C C . THR A 1 203 ? 0.469 18.024 8.824 1.00 82.94 203 THR A C 1
ATOM 1629 O O . THR A 1 203 ? -0.772 18.054 8.860 1.00 82.94 203 THR A O 1
ATOM 1632 N N . ALA A 1 204 ? 1.143 17.972 7.671 1.00 85.44 204 ALA A N 1
ATOM 1633 C CA . ALA A 1 204 ? 0.531 17.780 6.357 1.00 85.44 204 ALA A CA 1
ATOM 1634 C C . ALA A 1 204 ? 0.171 16.306 6.073 1.00 85.44 204 ALA A C 1
ATOM 1636 O O . ALA A 1 204 ? -0.900 16.040 5.522 1.00 85.44 204 ALA A O 1
ATOM 1637 N N . ASP A 1 205 ? 1.025 15.366 6.487 1.00 83.50 205 ASP A N 1
ATOM 1638 C CA . ASP A 1 205 ? 0.967 13.934 6.153 1.00 83.50 205 ASP A CA 1
ATOM 1639 C C . ASP A 1 205 ? 0.047 13.116 7.085 1.00 83.50 205 ASP A C 1
ATOM 1641 O O . ASP A 1 205 ? -0.293 11.979 6.780 1.00 83.50 205 ASP A O 1
ATOM 1645 N N . ILE A 1 206 ? -0.444 13.691 8.193 1.00 88.19 206 ILE A N 1
ATOM 1646 C CA . ILE A 1 206 ? -1.414 13.060 9.128 1.00 88.19 206 ILE A CA 1
ATOM 1647 C C . ILE A 1 206 ? -2.843 12.872 8.564 1.00 88.19 206 ILE A C 1
ATOM 1649 O O . ILE A 1 206 ? -3.798 12.682 9.328 1.00 88.19 206 ILE A O 1
ATOM 1653 N N . LYS A 1 207 ? -3.020 12.972 7.246 1.00 90.81 207 LYS A N 1
ATOM 1654 C CA . LYS A 1 207 ? -4.276 12.750 6.514 1.00 90.81 207 LYS A CA 1
ATOM 1655 C C . LYS A 1 207 ? -4.014 11.835 5.314 1.00 90.81 207 LYS A C 1
ATOM 1657 O O . LYS A 1 207 ? -2.918 11.876 4.763 1.00 90.81 207 LYS A O 1
ATOM 1662 N N . PRO A 1 208 ? -5.015 11.077 4.846 1.00 89.25 208 PRO A N 1
ATOM 1663 C CA . PRO A 1 208 ? -4.891 10.384 3.579 1.00 89.25 208 PRO A CA 1
ATOM 1664 C C . PRO A 1 208 ? -4.930 11.369 2.405 1.00 89.25 208 PRO A C 1
ATOM 1666 O O . PRO A 1 208 ? -5.762 12.280 2.376 1.00 89.25 208 PRO A O 1
ATOM 1669 N N . ASP A 1 209 ? -4.097 11.122 1.401 1.00 87.69 209 ASP A N 1
ATOM 1670 C CA . ASP A 1 209 ? -4.238 11.703 0.064 1.00 87.69 209 ASP A CA 1
ATOM 1671 C C . ASP A 1 209 ? -5.123 10.837 -0.847 1.00 87.69 209 ASP A C 1
ATOM 1673 O O . ASP A 1 209 ? -5.488 9.705 -0.518 1.00 87.69 209 ASP A O 1
ATOM 1677 N N . GLY A 1 210 ? -5.512 11.369 -2.007 1.00 84.50 210 GLY A N 1
ATOM 1678 C CA . GLY A 1 210 ? -6.269 10.605 -3.001 1.00 84.50 210 GLY A CA 1
ATOM 1679 C C . GLY A 1 210 ? -5.404 9.523 -3.655 1.00 84.50 210 GLY A C 1
ATOM 1680 O O . GLY A 1 210 ? -4.270 9.795 -4.048 1.00 84.50 210 GLY A O 1
ATOM 1681 N N . SER A 1 211 ? -5.924 8.301 -3.802 1.00 85.81 211 SER A N 1
ATOM 1682 C CA . SER A 1 211 ? -5.257 7.276 -4.615 1.00 85.81 211 SER A CA 1
ATOM 1683 C C . SER A 1 211 ? -5.385 7.569 -6.107 1.00 85.81 211 SER A C 1
ATOM 1685 O O . SER A 1 211 ? -6.479 7.873 -6.587 1.00 85.81 211 SER A O 1
ATOM 1687 N N . ARG A 1 212 ? -4.298 7.416 -6.868 1.00 83.75 212 ARG A N 1
ATOM 1688 C CA . ARG A 1 212 ? -4.324 7.533 -8.333 1.00 83.75 212 ARG A CA 1
ATOM 1689 C C . ARG A 1 212 ? -4.973 6.336 -9.038 1.00 83.75 212 ARG A C 1
ATOM 1691 O O . ARG A 1 212 ? -5.060 5.233 -8.507 1.00 83.75 212 ARG A O 1
ATOM 1698 N N . VAL A 1 213 ? -5.357 6.570 -10.295 1.00 87.81 213 VAL A N 1
ATOM 1699 C CA . VAL A 1 213 ? -5.634 5.521 -11.290 1.00 87.81 213 VAL A CA 1
ATOM 1700 C C . VAL A 1 213 ? -4.331 4.798 -11.659 1.00 87.81 213 VAL A C 1
ATOM 1702 O O . VAL A 1 213 ? -3.276 5.429 -11.770 1.00 87.81 213 VAL A O 1
ATOM 1705 N N . LEU A 1 214 ? -4.431 3.487 -11.887 1.00 90.88 214 LEU A N 1
ATOM 1706 C CA . LEU A 1 214 ? -3.363 2.619 -12.386 1.00 90.88 214 LEU A CA 1
ATOM 1707 C C . LEU A 1 214 ? -2.772 3.143 -13.711 1.00 90.88 214 LEU A C 1
ATOM 1709 O O . LEU A 1 214 ? -3.508 3.627 -14.574 1.00 90.88 214 LEU A O 1
ATOM 1713 N N . VAL A 1 215 ? -1.456 3.040 -13.911 1.00 91.25 215 VAL A N 1
ATOM 1714 C CA . VAL A 1 215 ? -0.826 3.382 -15.200 1.00 91.25 215 VAL A CA 1
ATOM 1715 C C . VAL A 1 215 ? -1.119 2.314 -16.254 1.00 91.25 215 VAL A C 1
ATOM 1717 O O . VAL A 1 215 ? -1.247 1.131 -15.945 1.00 91.25 215 VAL A O 1
ATOM 1720 N N . LEU A 1 216 ? -1.178 2.728 -17.522 1.00 91.00 216 LEU A N 1
ATOM 1721 C CA . LEU A 1 216 ? -1.304 1.809 -18.654 1.00 91.00 216 LEU A CA 1
ATOM 1722 C C . LEU A 1 216 ? -0.088 0.874 -18.743 1.00 91.00 216 LEU A C 1
ATOM 1724 O O . LEU A 1 216 ? 1.039 1.295 -18.472 1.00 91.00 216 LEU A O 1
ATOM 1728 N N . ASP A 1 217 ? -0.285 -0.350 -19.248 1.00 91.75 217 ASP A N 1
ATOM 1729 C CA . ASP A 1 217 ? 0.801 -1.320 -19.477 1.00 91.75 217 ASP A CA 1
ATOM 1730 C C . ASP A 1 217 ? 1.985 -0.736 -20.260 1.00 91.75 217 ASP A C 1
ATOM 1732 O O . ASP A 1 217 ? 3.126 -1.124 -20.036 1.00 91.75 217 ASP A O 1
ATOM 1736 N N . ALA A 1 218 ? 1.722 0.186 -21.191 1.00 90.62 218 ALA A N 1
ATOM 1737 C CA . ALA A 1 218 ? 2.742 0.852 -21.998 1.00 90.62 218 ALA A CA 1
ATOM 1738 C C . ALA A 1 218 ? 3.715 1.715 -21.171 1.00 90.62 218 ALA A C 1
ATOM 1740 O O . ALA A 1 218 ? 4.800 2.029 -21.656 1.00 90.62 218 ALA A O 1
ATOM 1741 N N . TYR A 1 219 ? 3.334 2.103 -19.947 1.00 90.06 219 TYR A N 1
ATOM 1742 C CA . TYR A 1 219 ? 4.103 2.959 -19.033 1.00 90.06 219 TYR A CA 1
ATOM 1743 C C . TYR A 1 219 ? 4.557 2.217 -17.765 1.00 90.06 219 TYR A C 1
ATOM 1745 O O . TYR A 1 219 ? 5.517 2.637 -17.112 1.00 90.06 219 TYR A O 1
ATOM 1753 N N . ALA A 1 220 ? 3.916 1.087 -17.449 1.00 91.69 220 ALA A N 1
ATOM 1754 C CA . ALA A 1 220 ? 4.455 0.089 -16.537 1.00 91.69 220 ALA A CA 1
ATOM 1755 C C . ALA A 1 220 ? 5.679 -0.596 -17.171 1.00 91.69 220 ALA A C 1
ATOM 1757 O O . ALA A 1 220 ? 5.665 -1.005 -18.335 1.00 91.69 220 ALA A O 1
ATOM 1758 N N . THR A 1 221 ? 6.748 -0.750 -16.394 1.00 91.56 221 THR A N 1
ATOM 1759 C CA . THR A 1 221 ? 7.968 -1.439 -16.841 1.00 91.56 221 THR A CA 1
ATOM 1760 C C . THR A 1 221 ? 7.751 -2.938 -17.018 1.00 91.56 221 THR A C 1
ATOM 1762 O O . THR A 1 221 ? 6.788 -3.476 -16.493 1.00 91.56 221 THR A O 1
ATOM 1765 N N . SER A 1 222 ? 8.629 -3.630 -17.746 1.00 91.62 222 SER A N 1
ATOM 1766 C CA . SER A 1 222 ? 8.621 -5.098 -17.890 1.00 91.62 222 SER A CA 1
ATOM 1767 C C . SER A 1 222 ? 9.507 -5.822 -16.863 1.00 91.62 222 SER A C 1
ATOM 1769 O O . SER A 1 222 ? 9.636 -7.053 -16.874 1.00 91.62 222 SER A O 1
ATOM 1771 N N . ASN A 1 223 ? 10.156 -5.075 -15.964 1.00 90.12 223 ASN A N 1
ATOM 1772 C CA . ASN A 1 223 ? 11.167 -5.622 -15.065 1.00 90.12 223 ASN A CA 1
ATOM 1773 C C . ASN A 1 223 ? 10.620 -6.186 -13.742 1.00 90.12 223 ASN A C 1
ATOM 1775 O O . ASN A 1 223 ? 11.442 -6.694 -12.989 1.00 90.12 223 ASN A O 1
ATOM 1779 N N . GLN A 1 224 ? 9.294 -6.191 -13.494 1.00 90.19 224 GLN A N 1
ATOM 1780 C CA . GLN A 1 224 ? 8.683 -6.667 -12.234 1.00 90.19 224 GLN A CA 1
ATOM 1781 C C . GLN A 1 224 ? 9.307 -7.981 -11.765 1.00 90.19 224 GLN A C 1
ATOM 1783 O O . GLN A 1 224 ? 9.342 -8.952 -12.527 1.00 90.19 224 GLN A O 1
ATOM 1788 N N . ASP A 1 225 ? 9.739 -8.030 -10.513 1.00 87.44 225 ASP A N 1
ATOM 1789 C CA . ASP A 1 225 ? 10.183 -9.255 -9.863 1.00 87.44 225 ASP A CA 1
ATOM 1790 C C . ASP A 1 225 ? 9.322 -9.560 -8.637 1.00 87.44 225 ASP A C 1
ATOM 1792 O O . ASP A 1 225 ? 8.848 -8.652 -7.952 1.00 87.44 225 ASP A O 1
ATOM 1796 N N . PHE A 1 226 ? 9.115 -10.843 -8.369 1.00 80.62 226 PHE A N 1
ATOM 1797 C CA . PHE A 1 226 ? 8.166 -11.356 -7.387 1.00 80.62 226 PHE A CA 1
ATOM 1798 C C . PHE A 1 226 ? 8.896 -12.288 -6.425 1.00 80.62 226 PHE A C 1
ATOM 1800 O O . PHE A 1 226 ? 8.848 -13.510 -6.566 1.00 80.62 226 PHE A O 1
ATOM 1807 N N . VAL A 1 227 ? 9.580 -11.717 -5.432 1.00 67.38 227 VAL A N 1
ATOM 1808 C CA . VAL A 1 227 ? 10.227 -12.543 -4.408 1.00 67.38 227 VAL A CA 1
ATOM 1809 C C . VAL A 1 227 ? 9.143 -13.179 -3.531 1.00 67.38 227 VAL A C 1
ATOM 1811 O O . VAL A 1 227 ? 8.141 -12.549 -3.170 1.00 67.38 227 VAL A O 1
ATOM 1814 N N . GLY A 1 228 ? 9.325 -14.468 -3.239 1.00 54.59 228 GLY A N 1
ATOM 1815 C CA . GLY A 1 228 ? 8.473 -15.222 -2.324 1.00 54.59 228 GLY A CA 1
ATOM 1816 C C . GLY A 1 228 ? 8.575 -14.723 -0.881 1.00 54.59 228 GLY A C 1
ATOM 1817 O O . GLY A 1 228 ? 9.272 -13.754 -0.584 1.00 54.59 228 GLY A O 1
ATOM 1818 N N . VAL A 1 229 ? 7.872 -15.401 0.029 1.00 50.69 229 VAL A N 1
ATOM 1819 C CA . VAL A 1 229 ? 7.844 -15.026 1.448 1.00 50.69 229 VAL A CA 1
ATOM 1820 C C . VAL A 1 229 ? 9.264 -14.961 2.013 1.00 50.69 229 VAL A C 1
ATOM 1822 O O . VAL A 1 229 ? 9.951 -15.979 2.060 1.00 50.69 229 VAL A O 1
ATOM 1825 N N . TYR A 1 230 ? 9.680 -13.784 2.490 1.00 48.28 230 TYR A N 1
ATOM 1826 C CA . TYR A 1 230 ? 10.919 -13.627 3.258 1.00 48.28 230 TYR A CA 1
ATOM 1827 C C . TYR A 1 230 ? 10.776 -14.299 4.629 1.00 48.28 230 TYR A C 1
ATOM 1829 O O . TYR A 1 230 ? 10.508 -13.653 5.641 1.00 48.28 230 TYR A O 1
ATOM 1837 N N . THR A 1 231 ? 10.952 -15.617 4.664 1.00 36.06 231 THR A N 1
ATOM 1838 C CA . THR A 1 231 ? 11.055 -16.390 5.899 1.00 36.06 231 THR A CA 1
ATOM 1839 C C . THR A 1 231 ? 12.444 -16.201 6.504 1.00 36.06 231 THR A C 1
ATOM 1841 O O . THR A 1 231 ? 13.337 -17.028 6.315 1.00 36.06 231 THR A O 1
ATOM 1844 N N . SER A 1 232 ? 12.633 -15.134 7.284 1.00 36.03 232 SER A N 1
ATOM 1845 C CA . SER A 1 232 ? 13.557 -15.252 8.414 1.00 36.03 232 SER A CA 1
ATOM 1846 C C . SER A 1 232 ? 13.036 -16.382 9.301 1.00 36.03 232 SER A C 1
ATOM 1848 O O . SER A 1 232 ? 11.859 -16.368 9.664 1.00 36.03 232 SER A O 1
ATOM 1850 N N . GLY A 1 233 ? 13.874 -17.374 9.603 1.00 32.91 233 GLY A N 1
ATOM 1851 C CA . GLY A 1 233 ? 13.479 -18.480 10.475 1.00 32.91 233 GLY A CA 1
ATOM 1852 C C . GLY A 1 233 ? 13.015 -17.989 11.852 1.00 32.91 233 GLY A C 1
ATOM 1853 O O . GLY A 1 233 ? 13.448 -16.928 12.303 1.00 32.91 233 GLY A O 1
ATOM 1854 N N . SER A 1 234 ? 12.183 -18.811 12.501 1.00 29.95 234 SER A N 1
ATOM 1855 C CA . SER A 1 234 ? 11.517 -18.581 13.797 1.00 29.95 234 SER A CA 1
ATOM 1856 C C . SER A 1 234 ? 10.203 -17.784 13.750 1.00 29.95 234 SER A C 1
ATOM 1858 O O . SER A 1 234 ? 10.197 -16.562 13.663 1.00 29.95 234 SER A O 1
ATOM 1860 N N . THR A 1 235 ? 9.113 -18.538 13.950 1.00 25.92 235 THR A N 1
ATOM 1861 C CA . THR A 1 235 ? 7.829 -18.146 14.574 1.00 25.92 235 THR A CA 1
ATOM 1862 C C . THR A 1 235 ? 6.947 -17.076 13.906 1.00 25.92 235 THR A C 1
ATOM 1864 O O . THR A 1 235 ? 7.389 -16.126 13.268 1.00 25.92 235 THR A O 1
ATOM 1867 N N . ILE A 1 236 ? 5.631 -17.224 14.092 1.00 28.27 236 ILE A N 1
ATOM 1868 C CA . ILE A 1 236 ? 4.641 -16.215 13.701 1.00 28.27 236 ILE A CA 1
ATOM 1869 C C . ILE A 1 236 ? 4.728 -15.052 14.696 1.00 28.27 236 ILE A C 1
ATOM 1871 O O . ILE A 1 236 ? 4.247 -15.162 15.820 1.00 28.27 236 ILE A O 1
ATOM 1875 N N . VAL A 1 237 ? 5.334 -13.942 14.273 1.00 29.66 237 VAL A N 1
ATOM 1876 C CA . VAL A 1 237 ? 5.183 -12.642 14.943 1.00 29.66 237 VAL A CA 1
ATOM 1877 C C . VAL A 1 237 ? 4.046 -11.885 14.258 1.00 29.66 237 VAL A C 1
ATOM 1879 O O . VAL A 1 237 ? 4.093 -11.667 13.040 1.00 29.66 237 VAL A O 1
ATOM 1882 N N . ASP A 1 238 ? 3.041 -11.526 15.057 1.00 32.62 238 ASP A N 1
ATOM 1883 C CA . ASP A 1 238 ? 1.759 -10.928 14.665 1.00 32.62 238 ASP A CA 1
ATOM 1884 C C . ASP A 1 238 ? 1.458 -9.753 15.621 1.00 32.62 238 ASP A C 1
ATOM 1886 O O . ASP A 1 238 ? 0.663 -9.877 16.550 1.00 32.62 238 ASP A O 1
ATOM 1890 N N . LEU A 1 239 ? 2.226 -8.656 15.494 1.00 35.06 239 LEU A N 1
ATOM 1891 C CA . LEU A 1 239 ? 2.278 -7.567 16.483 1.00 35.06 239 LEU A CA 1
ATOM 1892 C C . LEU A 1 239 ? 2.343 -6.150 15.871 1.00 35.06 239 LEU A C 1
ATOM 1894 O O . LEU A 1 239 ? 3.290 -5.780 15.187 1.00 35.06 239 LEU A O 1
ATOM 1898 N N . HIS A 1 240 ? 1.304 -5.383 16.203 1.00 31.80 240 HIS A N 1
ATOM 1899 C CA . HIS A 1 240 ? 1.219 -3.964 16.596 1.00 31.80 240 HIS A CA 1
ATOM 1900 C C . HIS A 1 240 ? 2.089 -2.846 15.975 1.00 31.80 240 HIS A C 1
ATOM 1902 O O . HIS A 1 240 ? 3.296 -2.751 16.171 1.00 31.80 240 HIS A O 1
ATOM 1908 N N . LEU A 1 241 ? 1.378 -1.839 15.430 1.00 32.41 241 LEU A N 1
ATOM 1909 C CA . LEU A 1 241 ? 1.808 -0.435 15.265 1.00 32.41 241 LEU A CA 1
ATOM 1910 C C . LEU A 1 241 ? 2.125 0.218 16.642 1.00 32.41 241 LEU A C 1
ATOM 1912 O O . LEU A 1 241 ? 1.324 0.984 17.178 1.00 32.41 241 LEU A O 1
ATOM 1916 N N . GLU A 1 242 ? 3.285 -0.067 17.230 1.00 33.28 242 GLU A N 1
ATOM 1917 C CA . GLU A 1 242 ? 3.770 0.629 18.440 1.00 33.28 242 GLU A CA 1
ATOM 1918 C C . GLU A 1 242 ? 5.098 1.386 18.210 1.00 33.28 242 GLU A C 1
ATOM 1920 O O . GLU A 1 242 ? 5.347 2.376 18.897 1.00 33.28 242 GLU A O 1
ATOM 1925 N N . GLU A 1 243 ? 5.906 0.986 17.218 1.00 36.78 243 GLU A N 1
ATOM 1926 C CA . GLU A 1 243 ? 7.338 1.334 17.066 1.00 36.78 243 GLU A CA 1
ATOM 1927 C C . GLU A 1 243 ? 7.649 2.664 16.337 1.00 36.78 243 GLU A C 1
ATOM 1929 O O . GLU A 1 243 ? 8.723 2.838 15.764 1.00 36.78 243 GLU A O 1
ATOM 1934 N N . PHE A 1 244 ? 6.742 3.644 16.374 1.00 32.75 244 PHE A N 1
ATOM 1935 C CA . PHE A 1 244 ? 7.040 5.004 15.898 1.00 32.75 244 PHE A CA 1
ATOM 1936 C C . PHE A 1 244 ? 7.426 5.908 17.070 1.00 32.75 244 PHE A C 1
ATOM 1938 O O . PHE A 1 244 ? 6.542 6.368 17.773 1.00 32.75 244 PHE A O 1
ATOM 1945 N N . VAL A 1 245 ? 8.722 6.161 17.274 1.00 31.62 245 VAL A N 1
ATOM 1946 C CA . VAL A 1 245 ? 9.327 7.398 17.833 1.00 31.62 245 VAL A CA 1
ATOM 1947 C C . VAL A 1 245 ? 10.813 7.128 18.084 1.00 31.62 245 VAL A C 1
ATOM 1949 O O . VAL A 1 245 ? 11.165 6.382 18.991 1.00 31.62 245 VAL A O 1
ATOM 1952 N N . SER A 1 246 ? 11.670 7.758 17.276 1.00 25.70 246 SER A N 1
ATOM 1953 C CA . SER A 1 246 ? 12.728 8.680 17.730 1.00 25.70 246 SER A CA 1
ATOM 1954 C C . SER A 1 246 ? 13.749 8.889 16.605 1.00 25.70 246 SER A C 1
ATOM 1956 O O . SER A 1 246 ? 14.626 8.047 16.395 1.00 25.70 246 SER A O 1
ATOM 1958 N N . ILE A 1 247 ? 13.687 10.026 15.911 1.00 31.28 247 ILE A N 1
ATOM 1959 C CA . ILE A 1 247 ? 14.812 10.514 15.106 1.00 31.28 247 ILE A CA 1
ATOM 1960 C C . ILE A 1 247 ? 15.171 11.911 15.598 1.00 31.28 247 ILE A C 1
ATOM 1962 O O . ILE A 1 247 ? 14.534 12.892 15.227 1.00 31.28 247 ILE A O 1
ATOM 1966 N N . ASN A 1 248 ? 16.209 11.997 16.430 1.00 27.44 248 ASN A N 1
ATOM 1967 C CA . ASN A 1 248 ? 16.991 13.220 16.544 1.00 27.44 248 ASN A CA 1
ATOM 1968 C C . ASN A 1 248 ? 18.415 12.909 17.020 1.00 27.44 248 ASN A C 1
ATOM 1970 O O . ASN A 1 248 ? 18.653 12.736 18.210 1.00 27.44 248 ASN A O 1
ATOM 1974 N N . GLU A 1 249 ? 19.351 12.834 16.074 1.00 28.39 249 GLU A N 1
ATOM 1975 C CA . GLU A 1 249 ? 20.619 13.556 16.189 1.00 28.39 249 GLU A CA 1
ATOM 1976 C C . GLU A 1 249 ? 21.350 13.585 14.833 1.00 28.39 249 GLU A C 1
ATOM 1978 O O . GLU A 1 249 ? 21.547 12.552 14.198 1.00 28.39 249 GLU A O 1
ATOM 1983 N N . LYS A 1 250 ? 21.818 14.778 14.441 1.00 29.33 250 LYS A N 1
ATOM 1984 C CA . LYS A 1 250 ? 22.869 15.025 13.432 1.00 29.33 250 LYS A CA 1
ATOM 1985 C C . LYS A 1 250 ? 22.610 14.524 11.993 1.00 29.33 250 LYS A C 1
ATOM 1987 O O . LYS A 1 250 ? 23.218 13.564 11.528 1.00 29.33 250 LYS A O 1
ATOM 1992 N N . SER A 1 251 ? 21.886 15.335 11.219 1.00 27.61 251 SER A N 1
ATOM 1993 C CA . SER A 1 251 ? 22.240 15.603 9.813 1.00 27.61 251 SER A CA 1
ATOM 1994 C C . SER A 1 251 ? 22.365 17.117 9.620 1.00 27.61 251 SER A C 1
ATOM 1996 O O . SER A 1 251 ? 21.614 17.877 10.229 1.00 27.61 251 SER A O 1
ATOM 1998 N N . THR A 1 252 ? 23.355 17.576 8.855 1.00 25.53 252 THR A N 1
ATOM 1999 C CA . THR A 1 252 ? 23.696 19.005 8.749 1.00 25.53 252 THR A CA 1
ATOM 2000 C C . THR A 1 252 ? 22.834 19.755 7.739 1.00 25.53 252 THR A C 1
ATOM 2002 O O . THR A 1 252 ? 22.485 19.220 6.688 1.00 25.53 252 THR A O 1
ATOM 2005 N N . ARG A 1 253 ? 22.578 21.036 8.041 1.00 22.92 253 ARG A N 1
ATOM 2006 C CA . ARG A 1 253 ? 22.014 22.034 7.122 1.00 22.92 253 ARG A CA 1
ATOM 2007 C C . ARG A 1 253 ? 22.728 21.993 5.763 1.00 22.92 253 ARG A C 1
ATOM 2009 O O . ARG A 1 253 ? 23.954 22.064 5.720 1.00 22.92 253 ARG A O 1
ATOM 2016 N N . PHE A 1 254 ? 21.946 21.983 4.690 1.00 24.36 254 PHE A N 1
ATOM 2017 C CA . PHE A 1 254 ? 22.324 22.579 3.410 1.00 24.36 254 PHE A CA 1
ATOM 2018 C C . PHE A 1 254 ? 21.348 23.725 3.127 1.00 24.36 254 PHE A C 1
ATOM 2020 O O . PHE A 1 254 ? 20.179 23.639 3.511 1.00 24.36 254 PHE A O 1
ATOM 2027 N N . GLU A 1 255 ? 21.876 24.803 2.556 1.00 28.17 255 GLU A N 1
ATOM 2028 C CA . GLU A 1 255 ? 21.181 26.058 2.227 1.00 28.17 255 GLU A CA 1
ATOM 2029 C C . GLU A 1 255 ? 20.810 26.094 0.737 1.00 28.17 255 GLU A C 1
ATOM 2031 O O . GLU A 1 255 ? 21.550 25.464 -0.056 1.00 28.17 255 GLU A O 1
#